Protein AF-A0AAW0BKS2-F1 (afdb_monomer_lite)

Secondary structure (DSSP, 8-state):
---PPPPPPPP----------PPPHHHHHHHHHHTT--HHHHHHHHHHHHHHTSTT---HHHHHHHHHHHHHHHHHHHHHHHHHHHHHHHHHHHHHHHHHHHHHHHHT----HHHHHHT----TT--HHHHHHHHHHTTTTTT-TTTTT-HHHHHHHHHHHHHHHHHHHHHHHHHHHHHHSTTS---HHHHHHHHHHHHSTT---SSPPHHHHHHHHHHHHHHHH-------------S------PPPPP------GGG-GGGSSPP----------PPP---STTSSSS--

Radius of gyration: 48.69 Å; chains: 1; bounding box: 116×56×148 Å

pLDDT: mean 76.8, std 19.51, range [36.53, 98.38]

Structure (mmCIF, N/CA/C/O backbone):
data_AF-A0AAW0BKS2-F1
#
_entry.id   AF-A0AAW0BKS2-F1
#
loop_
_atom_site.group_PDB
_atom_site.id
_atom_site.type_symbol
_atom_site.label_atom_id
_atom_site.label_alt_id
_atom_site.label_comp_id
_atom_site.label_asym_id
_atom_site.label_entity_id
_atom_site.label_seq_id
_atom_site.pdbx_PDB_ins_code
_atom_site.Cartn_x
_atom_site.Cartn_y
_atom_site.Cartn_z
_atom_site.occupancy
_atom_site.B_iso_or_equiv
_atom_site.auth_seq_id
_atom_site.auth_comp_id
_atom_site.auth_asym_id
_atom_site.auth_atom_id
_atom_site.pdbx_PDB_model_num
ATOM 1 N N . MET A 1 1 ? -81.063 -32.446 62.803 1.00 47.50 1 MET A N 1
ATOM 2 C CA . MET A 1 1 ? -80.580 -31.066 62.589 1.00 47.50 1 MET A CA 1
ATOM 3 C C . MET A 1 1 ? -79.373 -30.864 63.489 1.00 47.50 1 MET A C 1
ATOM 5 O O . MET A 1 1 ? -79.551 -30.770 64.692 1.00 47.50 1 MET A O 1
ATOM 9 N N . SER A 1 2 ? -78.161 -30.945 62.936 1.00 57.47 2 SER A N 1
ATOM 10 C CA . SER A 1 2 ? -76.907 -30.843 63.696 1.00 57.47 2 SER A CA 1
ATOM 11 C C . SER A 1 2 ? -76.300 -29.465 63.445 1.00 57.47 2 SER A C 1
ATOM 13 O O . SER A 1 2 ? -75.749 -29.222 62.375 1.00 57.47 2 SER A O 1
ATOM 15 N N . SER A 1 3 ? -76.479 -28.543 64.389 1.00 61.44 3 SER A N 1
ATOM 16 C CA . SER A 1 3 ? -75.938 -27.183 64.334 1.00 61.44 3 SER A CA 1
ATOM 17 C C . SER A 1 3 ? -74.504 -27.172 64.864 1.00 61.44 3 SER A C 1
ATOM 19 O O . SER A 1 3 ? -74.284 -27.337 66.063 1.00 61.44 3 SER A O 1
ATOM 21 N N . SER A 1 4 ? -73.537 -26.994 63.964 1.00 69.62 4 SER A N 1
ATOM 22 C CA . SER A 1 4 ? -72.126 -26.815 64.315 1.00 69.62 4 SER A CA 1
ATOM 23 C C . SER A 1 4 ? -71.924 -25.476 65.043 1.00 69.62 4 SER A C 1
ATOM 25 O O . SER A 1 4 ? -72.498 -24.474 64.606 1.00 69.62 4 SER A O 1
ATOM 27 N N . PRO A 1 5 ? -71.131 -25.426 66.129 1.00 76.81 5 PRO A N 1
ATOM 28 C CA . PRO A 1 5 ? -70.858 -24.185 66.842 1.00 76.81 5 PRO A CA 1
ATOM 29 C C . PRO A 1 5 ? -70.035 -23.212 65.979 1.00 76.81 5 PRO A C 1
ATOM 31 O O . PRO A 1 5 ? -69.229 -23.652 65.151 1.00 76.81 5 PRO A O 1
ATOM 34 N N . PRO A 1 6 ? -70.236 -21.894 66.156 1.00 77.94 6 PRO A N 1
ATOM 35 C CA . PRO A 1 6 ? -69.533 -20.874 65.392 1.00 77.94 6 PRO A CA 1
ATOM 36 C C . PRO A 1 6 ? -68.027 -20.878 65.715 1.00 77.94 6 PRO A C 1
ATOM 38 O O . PRO A 1 6 ? -67.650 -21.077 66.874 1.00 77.94 6 PRO A O 1
ATOM 41 N N . PRO A 1 7 ? -67.158 -20.660 64.712 1.00 80.25 7 PRO A N 1
ATOM 42 C CA . PRO A 1 7 ? -65.715 -20.618 64.910 1.00 80.25 7 PRO A CA 1
ATOM 43 C C . PRO A 1 7 ? -65.320 -19.440 65.809 1.00 80.25 7 PRO A C 1
ATOM 45 O O . PRO A 1 7 ? -65.838 -18.330 65.671 1.00 80.25 7 PRO A O 1
ATOM 48 N N . LEU A 1 8 ? -64.395 -19.697 66.738 1.00 79.75 8 LEU A N 1
ATOM 49 C CA . LEU A 1 8 ? -63.853 -18.686 67.645 1.00 79.75 8 LEU A CA 1
ATOM 50 C C . LEU A 1 8 ? -63.114 -17.588 66.857 1.00 79.75 8 LEU A C 1
ATOM 52 O O . LEU A 1 8 ? -62.413 -17.902 65.890 1.00 79.75 8 LEU A O 1
ATOM 56 N N . PRO A 1 9 ? -63.236 -16.312 67.267 1.00 82.19 9 PRO A N 1
ATOM 57 C CA . PRO A 1 9 ? -62.508 -15.222 66.637 1.00 82.19 9 PRO A CA 1
ATOM 58 C C . PRO A 1 9 ? -60.993 -15.423 66.811 1.00 82.19 9 PRO A C 1
ATOM 60 O O . PRO A 1 9 ? -60.550 -15.832 67.890 1.00 82.19 9 PRO A O 1
ATOM 63 N N . PRO A 1 10 ? -60.186 -15.151 65.769 1.00 81.81 10 PRO A N 1
ATOM 64 C CA . PRO A 1 10 ? -58.740 -15.289 65.852 1.00 81.81 10 PRO A CA 1
ATOM 65 C C . PRO A 1 10 ? -58.172 -14.361 66.940 1.00 81.81 10 PRO A C 1
ATOM 67 O O . PRO A 1 10 ? -58.686 -13.254 67.132 1.00 81.81 10 PRO A O 1
ATOM 70 N N . PRO A 1 11 ? -57.117 -14.786 67.659 1.00 78.81 11 PRO A N 1
ATOM 71 C CA . PRO A 1 11 ? -56.503 -13.977 68.700 1.00 78.81 11 PRO A CA 1
ATOM 72 C C . PRO A 1 11 ? -56.014 -12.649 68.112 1.00 78.81 11 PRO A C 1
ATOM 74 O O . PRO A 1 11 ? -55.188 -12.619 67.201 1.00 78.81 11 PRO A O 1
ATOM 77 N N . SER A 1 12 ? -56.543 -11.549 68.650 1.00 76.31 12 SER A N 1
ATOM 78 C CA . SER A 1 12 ? -56.103 -10.184 68.368 1.00 76.31 12 SER A CA 1
ATOM 79 C C . SER A 1 12 ? -54.643 -10.036 68.793 1.00 76.31 12 SER A C 1
ATOM 81 O O . SER A 1 12 ? -54.360 -9.771 69.964 1.00 76.31 12 SER A O 1
ATOM 83 N N . MET A 1 13 ? -53.706 -10.218 67.860 1.00 79.94 13 MET A N 1
ATOM 84 C CA . MET A 1 13 ? -52.306 -9.901 68.125 1.00 79.94 13 MET A CA 1
ATOM 85 C C . MET A 1 13 ? -52.161 -8.394 68.371 1.00 79.94 13 MET A C 1
ATOM 87 O O . MET A 1 13 ? -52.763 -7.596 67.646 1.00 79.94 13 MET A O 1
ATOM 91 N N . PRO A 1 14 ? -51.390 -7.984 69.393 1.00 74.44 14 PRO A N 1
ATOM 92 C CA . PRO A 1 14 ? -51.145 -6.576 69.654 1.00 74.44 14 PRO A CA 1
ATOM 93 C C . PRO A 1 14 ? -50.496 -5.920 68.425 1.00 74.44 14 PRO A C 1
ATOM 95 O O . PRO A 1 14 ? -49.715 -6.575 67.727 1.00 74.44 14 PRO A O 1
ATOM 98 N N . PRO A 1 15 ? -50.790 -4.636 68.151 1.00 73.00 15 PRO A N 1
ATOM 99 C CA . PRO A 1 15 ? -50.170 -3.914 67.053 1.00 73.00 15 PRO A CA 1
ATOM 100 C C . PRO A 1 15 ? -48.659 -3.892 67.277 1.00 73.00 15 PRO A C 1
ATOM 102 O O . PRO A 1 15 ? -48.151 -3.219 68.177 1.00 73.00 15 PRO A O 1
ATOM 105 N N . VAL A 1 16 ? -47.933 -4.658 66.464 1.00 71.56 16 VAL A N 1
ATOM 106 C CA . VAL A 1 16 ? -46.477 -4.604 66.415 1.00 71.56 16 VAL A CA 1
ATOM 107 C C . VAL A 1 16 ? -46.125 -3.199 65.939 1.00 71.56 16 VAL A C 1
ATOM 109 O O . VAL A 1 16 ? -46.313 -2.866 64.771 1.00 71.56 16 VAL A O 1
ATOM 112 N N . ARG A 1 17 ? -45.651 -2.346 66.855 1.00 57.78 17 ARG A N 1
ATOM 113 C CA . ARG A 1 17 ? -45.021 -1.071 66.503 1.00 57.78 17 ARG A CA 1
ATOM 114 C C . ARG A 1 17 ? -43.770 -1.395 65.691 1.00 57.78 17 ARG A C 1
ATOM 116 O O . ARG A 1 17 ? -42.710 -1.654 66.253 1.00 57.78 17 ARG A O 1
ATOM 123 N N . GLN A 1 18 ? -43.905 -1.412 64.370 1.00 59.75 18 GLN A N 1
ATOM 124 C CA . GLN A 1 18 ? -42.763 -1.434 63.474 1.00 59.75 18 GLN A CA 1
ATOM 125 C C . GLN A 1 18 ? -42.096 -0.064 63.560 1.00 59.75 18 GLN A C 1
ATOM 127 O O . GLN A 1 18 ? -42.585 0.930 63.032 1.00 59.75 18 GLN A O 1
ATOM 132 N N . VAL A 1 19 ? -40.998 -0.001 64.306 1.00 57.97 19 VAL A N 1
ATOM 133 C CA . VAL A 1 19 ? -40.079 1.128 64.235 1.00 57.97 19 VAL A CA 1
ATOM 134 C C . VAL A 1 19 ? -39.319 0.941 62.928 1.00 57.97 19 VAL A C 1
ATOM 136 O O . VAL A 1 19 ? -38.436 0.090 62.843 1.00 57.97 19 VAL A O 1
ATOM 139 N N . SER A 1 20 ? -39.720 1.667 61.887 1.00 60.56 20 SER A N 1
ATOM 140 C CA . SER A 1 20 ? -39.085 1.633 60.568 1.00 60.56 20 SER A CA 1
ATOM 141 C C . SER A 1 20 ? -37.700 2.282 60.647 1.00 60.56 20 SER A C 1
ATOM 143 O O . SER A 1 20 ? -37.508 3.430 60.254 1.00 60.56 20 SER A O 1
ATOM 145 N N . ALA A 1 21 ? -36.728 1.576 61.223 1.00 73.94 21 ALA A N 1
ATOM 146 C CA . ALA A 1 21 ? -35.332 1.979 61.173 1.00 73.94 21 ALA A CA 1
ATOM 147 C C . ALA A 1 21 ? -34.849 1.809 59.727 1.00 73.94 21 ALA A C 1
ATOM 149 O O . ALA A 1 21 ? -34.526 0.703 59.293 1.00 73.94 21 ALA A O 1
ATOM 150 N N . GLY A 1 22 ? -34.878 2.904 58.964 1.00 85.38 22 GLY A N 1
ATOM 151 C CA . GLY A 1 22 ? -34.337 2.947 57.611 1.00 85.38 22 GLY A CA 1
ATOM 152 C C . GLY A 1 22 ? -32.851 2.583 57.594 1.00 85.38 22 GLY A C 1
ATOM 153 O O . GLY A 1 22 ? -32.130 2.765 58.578 1.00 85.38 22 GLY A O 1
ATOM 154 N N . MET A 1 23 ? -32.387 2.051 56.467 1.00 92.81 23 MET A N 1
ATOM 155 C CA . MET A 1 23 ? -30.975 1.738 56.266 1.00 92.81 23 MET A CA 1
ATOM 156 C C . MET A 1 23 ? -30.126 3.018 56.323 1.00 92.81 23 MET A C 1
ATOM 158 O O . MET A 1 23 ? -30.474 4.027 55.714 1.00 92.81 23 MET A O 1
ATOM 162 N N . SER A 1 24 ? -29.005 2.978 57.052 1.00 95.88 24 SER A N 1
ATOM 163 C CA . SER A 1 24 ? -28.100 4.128 57.171 1.00 95.88 24 SER A CA 1
ATOM 164 C C . SER A 1 24 ? -27.507 4.507 55.804 1.00 95.88 24 SER A C 1
ATOM 166 O O . SER A 1 24 ? -26.975 3.620 55.131 1.00 95.88 24 SER A O 1
ATOM 168 N N . PRO A 1 25 ? -27.500 5.796 55.412 1.00 96.38 25 PRO A N 1
ATOM 169 C CA . PRO A 1 25 ? -26.862 6.257 54.175 1.00 96.38 25 PRO A CA 1
ATOM 170 C C . PRO A 1 25 ? -25.385 5.856 54.075 1.00 96.38 25 PRO A C 1
ATOM 172 O O . PRO A 1 25 ? -24.914 5.486 53.006 1.00 96.38 25 PRO A O 1
ATOM 175 N N . ILE A 1 26 ? -24.683 5.826 55.215 1.00 97.31 26 ILE A N 1
ATOM 176 C CA . ILE A 1 26 ? -23.274 5.415 55.297 1.00 97.31 26 ILE A CA 1
ATOM 177 C C . ILE A 1 26 ? -23.101 3.964 54.833 1.00 97.31 26 ILE A C 1
ATOM 179 O O . ILE A 1 26 ? -22.108 3.635 54.193 1.00 97.31 26 ILE A O 1
ATOM 183 N N . LEU A 1 27 ? -24.067 3.085 55.130 1.00 97.19 27 LEU A N 1
ATOM 184 C CA . LEU A 1 27 ? -24.012 1.695 54.677 1.00 97.19 27 LEU A CA 1
ATOM 185 C C . LEU A 1 27 ? -24.156 1.608 53.153 1.00 97.19 27 LEU A C 1
ATOM 187 O O . LEU A 1 27 ? -23.440 0.837 52.523 1.00 97.19 27 LEU A O 1
ATOM 191 N N . ILE A 1 28 ? -25.042 2.416 52.568 1.00 97.75 28 ILE A N 1
ATOM 192 C CA . ILE A 1 28 ? -25.253 2.473 51.115 1.00 97.75 28 ILE A CA 1
ATOM 193 C C . ILE A 1 28 ? -23.982 2.960 50.417 1.00 97.75 28 ILE A C 1
ATOM 195 O O . ILE A 1 28 ? -23.581 2.377 49.414 1.00 97.75 28 ILE A O 1
ATOM 199 N N . ASP A 1 29 ? -23.313 3.973 50.971 1.00 98.12 29 ASP A N 1
ATOM 200 C CA . ASP A 1 29 ? -22.047 4.482 50.434 1.00 98.12 29 ASP A CA 1
ATOM 201 C C . ASP A 1 29 ? -20.914 3.455 50.538 1.00 98.12 29 ASP A C 1
ATOM 203 O O . ASP A 1 29 ? -20.098 3.342 49.622 1.00 98.12 29 ASP A O 1
ATOM 207 N N . THR A 1 30 ? -20.866 2.679 51.626 1.00 98.25 30 THR A N 1
ATOM 208 C CA . THR A 1 30 ? -19.918 1.564 51.764 1.00 98.25 30 THR A CA 1
ATOM 209 C C . THR A 1 30 ? -20.190 0.493 50.712 1.00 98.25 30 THR A C 1
ATOM 211 O O . THR A 1 30 ? -19.267 0.114 50.002 1.00 98.25 30 THR A O 1
ATOM 214 N N . ILE A 1 31 ? -21.450 0.086 50.517 1.00 97.94 31 ILE A N 1
ATOM 215 C CA . ILE A 1 31 ? -21.831 -0.868 49.461 1.00 97.94 31 ILE A CA 1
ATOM 216 C C . ILE A 1 31 ? -21.450 -0.316 48.082 1.00 97.94 31 ILE A C 1
ATOM 218 O O . ILE A 1 31 ? -20.838 -1.013 47.279 1.00 97.94 31 ILE A O 1
ATOM 222 N N . ALA A 1 32 ? -21.761 0.949 47.798 1.00 98.12 32 ALA A N 1
ATOM 223 C CA . ALA A 1 32 ? -21.413 1.567 46.525 1.00 98.12 32 ALA A CA 1
ATOM 224 C C . ALA A 1 32 ? -19.896 1.572 46.283 1.00 98.12 32 ALA A C 1
ATOM 226 O O . ALA A 1 32 ? -19.452 1.310 45.166 1.00 98.12 32 ALA A O 1
ATOM 227 N N . ARG A 1 33 ? -19.099 1.816 47.328 1.00 98.12 33 ARG A N 1
ATOM 228 C CA . ARG A 1 33 ? -17.636 1.759 47.262 1.00 98.12 33 ARG A CA 1
ATOM 229 C C . ARG A 1 33 ? -17.126 0.336 47.046 1.00 98.12 33 ARG A C 1
ATOM 231 O O . ARG A 1 33 ? -16.293 0.139 46.167 1.00 98.12 33 ARG A O 1
ATOM 238 N N . ASP A 1 34 ? -17.641 -0.633 47.797 1.00 98.19 34 ASP A N 1
ATOM 239 C CA . ASP A 1 34 ? -17.224 -2.038 47.725 1.00 98.19 34 ASP A CA 1
ATOM 240 C C . ASP A 1 34 ? -17.487 -2.628 46.333 1.00 98.19 34 ASP A C 1
ATOM 242 O O . ASP A 1 34 ? -16.657 -3.351 45.788 1.00 98.19 34 ASP A O 1
ATOM 246 N N . PHE A 1 35 ? -18.602 -2.245 45.707 1.00 98.00 35 PHE A N 1
ATOM 247 C CA . PHE A 1 35 ? -18.951 -2.647 44.343 1.00 98.00 35 PHE A CA 1
ATOM 248 C C . PHE A 1 35 ? -18.361 -1.743 43.247 1.00 98.00 35 PHE A C 1
ATOM 250 O O . PHE A 1 35 ? -18.622 -1.976 42.064 1.00 98.00 35 PHE A O 1
ATOM 257 N N . SER A 1 36 ? -17.551 -0.740 43.614 1.00 97.12 36 SER A N 1
ATOM 258 C CA . SER A 1 36 ? -16.946 0.239 42.695 1.00 97.12 36 SER A CA 1
ATOM 259 C C . SER A 1 36 ? -17.966 0.908 41.765 1.00 97.12 36 SER A C 1
ATOM 261 O O . SER A 1 36 ? -17.730 1.057 40.561 1.00 97.12 36 SER A O 1
ATOM 263 N N . LEU A 1 37 ? -19.117 1.281 42.328 1.00 96.62 37 LEU A N 1
ATOM 264 C CA . LEU A 1 37 ? -20.222 1.889 41.599 1.00 96.62 37 LEU A CA 1
ATOM 265 C C . LEU A 1 37 ? -19.929 3.344 41.232 1.00 96.62 37 LEU A C 1
ATOM 267 O O . LEU A 1 37 ? -19.296 4.093 41.977 1.00 96.62 37 LEU A O 1
ATOM 271 N N . GLU A 1 38 ? -20.466 3.771 40.094 1.00 95.62 38 GLU A N 1
ATOM 272 C CA . GLU A 1 38 ? -20.431 5.171 39.685 1.00 95.62 38 GLU A CA 1
ATOM 273 C C . GLU A 1 38 ? -21.347 6.034 40.561 1.00 95.62 38 GLU A C 1
ATOM 275 O O . GLU A 1 38 ? -22.353 5.567 41.098 1.00 95.62 38 GLU A O 1
ATOM 280 N N . SER A 1 39 ? -21.067 7.339 40.636 1.00 96.94 39 SER A N 1
ATOM 281 C CA . SER A 1 39 ? -21.867 8.286 41.430 1.00 96.94 39 SER A CA 1
ATOM 282 C C . SER A 1 39 ? -23.367 8.234 41.094 1.00 96.94 39 SER A C 1
ATOM 284 O O . SER A 1 39 ? -24.204 8.262 41.997 1.00 96.94 39 SER A O 1
ATOM 286 N N . LYS A 1 40 ? -23.719 8.059 39.812 1.00 97.38 40 LYS A N 1
ATOM 287 C CA . LYS A 1 40 ? -25.116 7.901 39.375 1.00 97.38 40 LYS A CA 1
ATOM 288 C C . LYS A 1 40 ? -25.748 6.614 39.911 1.00 97.38 40 LYS A C 1
ATOM 290 O O . LYS A 1 40 ? -26.884 6.640 40.368 1.00 97.38 40 LYS A O 1
ATOM 295 N N . GLN A 1 41 ? -25.019 5.499 39.884 1.00 97.12 41 GLN A N 1
ATOM 296 C CA . GLN A 1 41 ? -25.493 4.206 40.388 1.00 97.12 41 GLN A CA 1
ATOM 297 C C . GLN A 1 41 ? -25.649 4.234 41.914 1.00 97.12 41 GLN A C 1
ATOM 299 O O . GLN A 1 41 ? -26.661 3.770 42.436 1.00 97.12 41 GLN A O 1
ATOM 304 N N . ALA A 1 42 ? -24.709 4.864 42.625 1.00 97.62 42 ALA A N 1
ATOM 305 C CA . ALA A 1 42 ? -24.815 5.104 44.062 1.00 97.62 42 ALA A CA 1
ATOM 306 C C . ALA A 1 42 ? -26.069 5.929 44.402 1.00 97.62 42 ALA A C 1
ATOM 308 O O . ALA A 1 42 ? -26.828 5.569 45.302 1.00 97.62 42 ALA A O 1
ATOM 309 N N . GLN A 1 43 ? -26.356 6.984 43.632 1.00 98.06 43 GLN A N 1
ATOM 310 C CA . GLN A 1 43 ? -27.573 7.782 43.801 1.00 98.06 43 GLN A CA 1
ATOM 311 C C . GLN A 1 43 ? -28.851 6.966 43.555 1.00 98.06 43 GLN A C 1
ATOM 313 O O . GLN A 1 43 ? -29.850 7.172 44.248 1.00 98.06 43 GLN A O 1
ATOM 318 N N . VAL A 1 44 ? -28.825 6.004 42.627 1.00 98.00 44 VAL A N 1
ATOM 319 C CA . VAL A 1 44 ? -29.943 5.071 42.422 1.00 98.00 44 VAL A CA 1
ATOM 320 C C . VAL A 1 44 ? -30.129 4.158 43.635 1.00 98.00 44 VAL A C 1
ATOM 322 O O . VAL A 1 44 ? -31.271 3.955 44.040 1.00 98.00 44 VAL A O 1
ATOM 325 N N . LEU A 1 45 ? -29.055 3.670 44.269 1.00 98.12 45 LEU A N 1
ATOM 326 C CA . LEU A 1 45 ? -29.171 2.890 45.510 1.00 98.12 45 LEU A CA 1
ATOM 327 C C . LEU A 1 45 ? -29.807 3.711 46.641 1.00 98.12 45 LEU A C 1
ATOM 329 O O . LEU A 1 45 ? -30.747 3.242 47.279 1.00 98.12 45 LEU A O 1
ATOM 333 N N . HIS A 1 46 ? -29.355 4.953 46.849 1.00 97.81 46 HIS A N 1
ATOM 334 C CA . HIS A 1 46 ? -29.954 5.875 47.829 1.00 97.81 46 HIS A CA 1
ATOM 335 C C . HIS A 1 46 ? -31.440 6.116 47.552 1.00 97.81 46 HIS A C 1
ATOM 337 O O . HIS A 1 46 ? -32.273 6.045 48.455 1.00 97.81 46 HIS A O 1
ATOM 343 N N . THR A 1 47 ? -31.785 6.335 46.284 1.00 97.81 47 THR A N 1
ATOM 344 C CA . THR A 1 47 ? -33.169 6.530 45.838 1.00 97.81 47 THR A CA 1
ATOM 345 C C . THR A 1 47 ? -34.020 5.277 46.075 1.00 97.81 47 THR A C 1
ATOM 347 O O . THR A 1 47 ? -35.147 5.370 46.558 1.00 97.81 47 THR A O 1
ATOM 350 N N . PHE A 1 48 ? -33.472 4.093 45.795 1.00 97.62 48 PHE A N 1
ATOM 351 C CA . PHE A 1 48 ? -34.134 2.812 46.029 1.00 97.62 48 PHE A CA 1
ATOM 352 C C . PHE A 1 48 ? -34.421 2.584 47.518 1.00 97.62 48 PHE A C 1
ATOM 354 O O . PHE A 1 48 ? -35.533 2.191 47.870 1.00 97.62 48 PHE A O 1
ATOM 361 N N . VAL A 1 49 ? -33.464 2.892 48.402 1.00 97.12 49 VAL A N 1
ATOM 362 C CA . VAL A 1 49 ? -33.673 2.832 49.858 1.00 97.12 49 VAL A CA 1
ATOM 363 C C . VAL A 1 49 ? -34.741 3.820 50.317 1.00 97.12 49 VAL A C 1
ATOM 365 O O . VAL A 1 49 ? -35.606 3.444 51.113 1.00 97.12 49 VAL A O 1
ATOM 368 N N . ALA A 1 50 ? -34.718 5.054 49.804 1.00 95.50 50 ALA A N 1
ATOM 369 C CA . ALA A 1 50 ? -35.716 6.068 50.132 1.00 95.50 50 ALA A CA 1
ATOM 370 C C . ALA A 1 50 ? -37.133 5.595 49.771 1.00 95.50 50 ALA A C 1
ATOM 372 O O . ALA A 1 50 ? -38.024 5.652 50.616 1.00 95.50 50 ALA A O 1
ATOM 373 N N . PHE A 1 51 ? -37.331 5.044 48.568 1.00 95.88 51 PHE A N 1
ATOM 374 C CA . PHE A 1 51 ? -38.625 4.497 48.149 1.00 95.88 51 PHE A CA 1
ATOM 375 C C . PHE A 1 51 ? -39.027 3.240 48.925 1.00 95.88 51 PHE A C 1
ATOM 377 O O . PHE A 1 51 ? -40.178 3.121 49.340 1.00 95.88 51 PHE A O 1
ATOM 384 N N . GLY A 1 52 ? -38.088 2.323 49.163 1.00 94.56 52 GLY A N 1
ATOM 385 C CA . GLY A 1 52 ? -38.333 1.093 49.919 1.00 94.56 52 GLY A CA 1
ATOM 386 C C . GLY A 1 52 ? -38.695 1.327 51.389 1.00 94.56 52 GLY A C 1
ATOM 387 O O . GLY A 1 52 ? -39.245 0.432 52.028 1.00 94.56 52 GLY A O 1
ATOM 388 N N . SER A 1 53 ? -38.424 2.529 51.908 1.00 93.81 53 SER A N 1
ATOM 389 C CA . SER A 1 53 ? -38.726 2.937 53.285 1.00 93.81 53 SER A CA 1
ATOM 390 C C . SER A 1 53 ? -40.054 3.700 53.434 1.00 93.81 53 SER A C 1
ATOM 392 O O . SER A 1 53 ? -40.419 4.059 54.553 1.00 93.81 53 SER A O 1
ATOM 394 N N . LEU A 1 54 ? -40.790 3.975 52.348 1.00 93.62 54 LEU A N 1
ATOM 395 C CA . LEU A 1 54 ? -42.065 4.703 52.412 1.00 93.62 54 LEU A CA 1
ATOM 396 C C . LEU A 1 54 ? -43.216 3.812 52.921 1.00 93.62 54 LEU A C 1
ATOM 398 O O . LEU A 1 54 ? -43.420 2.691 52.454 1.00 93.62 54 LEU A O 1
ATOM 402 N N . GLY A 1 55 ? -44.032 4.346 53.837 1.00 89.62 55 GLY A N 1
ATOM 403 C CA . GLY A 1 55 ? -45.238 3.681 54.348 1.00 89.62 55 GLY A CA 1
ATOM 404 C C . GLY A 1 55 ? -44.932 2.466 55.231 1.00 89.62 55 GLY A C 1
ATOM 405 O O . GLY A 1 55 ? -44.123 2.559 56.151 1.00 89.62 55 GLY A O 1
ATOM 406 N N . SER A 1 56 ? -45.589 1.329 54.965 1.00 86.00 56 SER A N 1
ATOM 407 C CA . SER A 1 56 ? -45.268 0.053 55.628 1.00 86.00 56 SER A CA 1
ATOM 408 C C . SER A 1 56 ? -43.942 -0.553 55.152 1.00 86.00 56 SER A C 1
ATOM 410 O O . SER A 1 56 ? -43.419 -1.432 55.828 1.00 86.00 56 SER A O 1
ATOM 412 N N . GLY A 1 57 ? -43.405 -0.064 54.024 1.00 88.12 57 GLY A N 1
ATOM 413 C CA . GLY A 1 57 ? -42.064 -0.352 53.521 1.00 88.12 57 GLY A CA 1
ATOM 414 C C . GLY A 1 57 ? -41.728 -1.829 53.304 1.00 88.12 57 GLY A C 1
ATOM 415 O O . GLY A 1 57 ? -42.545 -2.736 53.475 1.00 88.12 57 GLY A O 1
ATOM 416 N N . LEU A 1 58 ? -40.481 -2.066 52.906 1.00 91.62 58 LEU A N 1
ATOM 417 C CA . LEU A 1 58 ? -39.853 -3.378 53.003 1.00 91.62 58 LEU A CA 1
ATOM 418 C C . LEU A 1 58 ? -39.260 -3.556 54.401 1.00 91.62 58 LEU A C 1
ATOM 420 O O . LEU A 1 58 ? -38.782 -2.603 55.019 1.00 91.62 58 LEU A O 1
ATOM 424 N N . SER A 1 59 ? -39.234 -4.798 54.887 1.00 93.31 59 SER A N 1
ATOM 425 C CA . SER A 1 59 ? -38.455 -5.103 56.088 1.00 93.31 59 SER A CA 1
ATOM 426 C C . SER A 1 59 ? -36.976 -4.787 55.836 1.00 93.31 59 SER A C 1
ATOM 428 O O . SER A 1 59 ? -36.478 -4.997 54.729 1.00 93.31 59 SER A O 1
ATOM 430 N N . LEU A 1 60 ? -36.260 -4.314 56.859 1.00 93.69 60 LEU A N 1
ATOM 431 C CA . LEU A 1 60 ? -34.830 -4.009 56.756 1.00 93.69 60 LEU A CA 1
ATOM 432 C C . LEU A 1 60 ? -33.988 -5.131 56.100 1.00 93.69 60 LEU A C 1
ATOM 434 O O . LEU A 1 60 ? -33.183 -4.798 55.229 1.00 93.69 60 LEU A O 1
ATOM 438 N N . PRO A 1 61 ? -34.154 -6.433 56.432 1.00 95.25 61 PRO A N 1
ATOM 439 C CA . PRO A 1 61 ? -33.393 -7.494 55.767 1.00 95.25 61 PRO A CA 1
ATOM 440 C C . PRO A 1 61 ? -33.755 -7.677 54.285 1.00 95.25 61 PRO A C 1
ATOM 442 O O . PRO A 1 61 ? -32.858 -7.921 53.478 1.00 95.25 61 PRO A O 1
ATOM 445 N N . ASP A 1 62 ? -35.027 -7.522 53.897 1.00 95.81 62 ASP A N 1
ATOM 446 C CA . ASP A 1 62 ? -35.420 -7.575 52.478 1.00 95.81 62 ASP A CA 1
ATOM 447 C C . ASP A 1 62 ? -34.850 -6.368 51.716 1.00 95.81 62 ASP A C 1
ATOM 449 O O . ASP A 1 62 ? -34.249 -6.518 50.652 1.00 95.81 62 ASP A O 1
ATOM 453 N N . LEU A 1 63 ? -34.930 -5.170 52.306 1.00 96.00 63 LEU A N 1
ATOM 454 C CA . LEU A 1 63 ? -34.360 -3.957 51.723 1.00 96.00 63 LEU A CA 1
ATOM 455 C C . LEU A 1 63 ? -32.842 -4.082 51.530 1.00 96.00 63 LEU A C 1
ATOM 457 O O . LEU A 1 63 ? -32.340 -3.786 50.449 1.00 96.00 63 LEU A O 1
ATOM 461 N N . ALA A 1 64 ? -32.121 -4.578 52.539 1.00 96.38 64 ALA A N 1
ATOM 462 C CA . ALA A 1 64 ? -30.678 -4.800 52.469 1.00 96.38 64 ALA A CA 1
ATOM 463 C C . ALA A 1 64 ? -30.289 -5.794 51.373 1.00 96.38 64 ALA A C 1
ATOM 465 O O . ALA A 1 64 ? -29.382 -5.521 50.586 1.00 96.38 64 ALA A O 1
ATOM 466 N N . THR A 1 65 ? -31.010 -6.913 51.288 1.00 97.75 65 THR A N 1
ATOM 467 C CA . THR A 1 65 ? -30.762 -7.946 50.275 1.00 97.75 65 THR A CA 1
ATOM 468 C C . THR A 1 65 ? -30.959 -7.381 48.869 1.00 97.75 65 THR A C 1
ATOM 470 O O . THR A 1 65 ? -30.118 -7.583 47.995 1.00 97.75 65 THR A O 1
ATOM 473 N N . ARG A 1 66 ? -32.026 -6.603 48.651 1.00 97.88 66 ARG A N 1
ATOM 474 C CA . ARG A 1 66 ? -32.304 -5.986 47.347 1.00 97.88 66 ARG A CA 1
ATOM 475 C C . ARG A 1 66 ? -31.305 -4.897 46.972 1.00 97.88 66 ARG A C 1
ATOM 477 O O . ARG A 1 66 ? -30.908 -4.844 45.814 1.00 97.88 66 ARG A O 1
ATOM 484 N N . VAL A 1 67 ? -30.871 -4.065 47.923 1.00 97.94 67 VAL A N 1
ATOM 485 C CA . VAL A 1 67 ? -29.808 -3.067 47.691 1.00 97.94 67 VAL A CA 1
ATOM 486 C C . VAL A 1 67 ? -28.509 -3.759 47.292 1.00 97.94 67 VAL A C 1
ATOM 488 O O . VAL A 1 67 ? -27.882 -3.356 46.317 1.00 97.94 67 VAL A O 1
ATOM 491 N N . PHE A 1 68 ? -28.133 -4.826 47.998 1.00 98.38 68 PHE A N 1
ATOM 492 C CA . PHE A 1 68 ? -26.935 -5.601 47.685 1.00 98.38 68 PHE A CA 1
ATOM 493 C C . PHE A 1 68 ? -27.025 -6.264 46.303 1.00 98.38 68 PHE A C 1
ATOM 495 O O . PHE A 1 68 ? -26.091 -6.172 45.511 1.00 98.38 68 PHE A O 1
ATOM 502 N N . MET A 1 69 ? -28.167 -6.876 45.969 1.00 98.25 69 MET A N 1
ATOM 503 C CA . MET A 1 69 ? -28.411 -7.438 44.636 1.00 98.25 69 MET A CA 1
ATOM 504 C C . MET A 1 69 ? -28.322 -6.378 43.534 1.00 98.25 69 MET A C 1
ATOM 506 O O . MET A 1 69 ? -27.719 -6.628 42.493 1.00 98.25 69 MET A O 1
ATOM 510 N N . LEU A 1 70 ? -28.908 -5.199 43.754 1.00 98.06 70 LEU A N 1
ATOM 511 C CA . LEU A 1 70 ? -28.878 -4.102 42.790 1.00 98.06 70 LEU A CA 1
ATOM 512 C C . LEU A 1 70 ? -27.452 -3.562 42.604 1.00 98.06 70 LEU A C 1
ATOM 514 O O . LEU A 1 70 ? -27.035 -3.308 41.476 1.00 98.06 70 LEU A O 1
ATOM 518 N N . ALA A 1 71 ? -26.679 -3.456 43.688 1.00 98.38 71 ALA A N 1
ATOM 519 C CA . ALA A 1 71 ? -25.265 -3.094 43.632 1.00 98.38 71 ALA A CA 1
ATOM 520 C C . ALA A 1 71 ? -24.445 -4.121 42.835 1.00 98.38 71 ALA A C 1
ATOM 522 O O . ALA A 1 71 ? -23.680 -3.743 41.949 1.00 98.38 71 ALA A O 1
ATOM 523 N N . ALA A 1 72 ? -24.664 -5.417 43.074 1.00 98.31 72 ALA A N 1
ATOM 524 C CA . ALA A 1 72 ? -24.013 -6.484 42.319 1.00 98.31 72 ALA A CA 1
ATOM 525 C C . ALA A 1 72 ? -24.348 -6.424 40.818 1.00 98.31 72 ALA A C 1
ATOM 527 O O . ALA A 1 72 ? -23.455 -6.556 39.983 1.00 98.31 72 ALA A O 1
ATOM 528 N N . GLN A 1 73 ? -25.611 -6.158 40.465 1.00 98.12 73 GLN A N 1
ATOM 529 C CA . GLN A 1 73 ? -26.035 -5.993 39.070 1.00 98.12 73 GLN A CA 1
ATOM 530 C C . GLN A 1 73 ? -25.387 -4.778 38.399 1.00 98.12 73 GLN A C 1
ATOM 532 O O . GLN A 1 73 ? -24.936 -4.881 37.259 1.00 98.12 73 GLN A O 1
ATOM 537 N N . PHE A 1 74 ? -25.314 -3.636 39.088 1.00 98.25 74 PHE A N 1
ATOM 538 C CA . PHE A 1 74 ? -24.634 -2.457 38.550 1.00 98.25 74 PHE A CA 1
ATOM 539 C C . PHE A 1 74 ? -23.137 -2.680 38.362 1.00 98.25 74 PHE A C 1
ATOM 541 O O . PHE A 1 74 ? -22.588 -2.235 37.354 1.00 98.25 74 PHE A O 1
ATOM 548 N N . SER A 1 75 ? -22.497 -3.393 39.287 1.00 97.75 75 SER A N 1
ATOM 549 C CA . SER A 1 75 ? -21.083 -3.746 39.187 1.00 97.75 75 SER A CA 1
ATOM 550 C C . SER A 1 75 ? -20.808 -4.644 37.974 1.00 97.75 75 SER A C 1
ATOM 552 O O . SER A 1 75 ? -19.941 -4.322 37.164 1.00 97.75 75 SER A O 1
ATOM 554 N N . ASP A 1 76 ? -21.604 -5.704 37.773 1.00 97.25 76 ASP A N 1
ATOM 555 C CA . ASP A 1 76 ? -21.482 -6.595 36.605 1.00 97.25 76 ASP A CA 1
ATOM 556 C C . ASP A 1 76 ? -21.739 -5.846 35.286 1.00 97.25 76 ASP A C 1
ATOM 558 O O . ASP A 1 76 ? -20.976 -5.971 34.328 1.00 97.25 76 ASP A O 1
ATOM 562 N N . ALA A 1 77 ? -22.772 -4.999 35.235 1.00 96.44 77 ALA A N 1
ATOM 563 C CA . ALA A 1 77 ? -23.063 -4.191 34.052 1.00 96.44 77 ALA A CA 1
ATOM 564 C C . ALA A 1 77 ? -21.914 -3.224 33.708 1.00 96.44 77 ALA A C 1
ATOM 566 O O . ALA A 1 77 ? -21.525 -3.123 32.542 1.00 96.44 77 ALA A O 1
ATOM 567 N N . ALA A 1 78 ? -21.347 -2.550 34.713 1.00 94.12 78 ALA A N 1
ATOM 568 C CA . ALA A 1 78 ? -20.209 -1.654 34.529 1.00 94.12 78 ALA A CA 1
ATOM 569 C C . ALA A 1 78 ? -18.962 -2.413 34.049 1.00 94.12 78 ALA A C 1
ATOM 571 O O . ALA A 1 78 ? -18.258 -1.943 33.155 1.00 94.12 78 ALA A O 1
ATOM 572 N N . GLU A 1 79 ? -18.700 -3.603 34.592 1.00 94.81 79 GLU A N 1
ATOM 573 C CA . GLU A 1 79 ? -17.547 -4.406 34.187 1.00 94.81 79 GLU A CA 1
ATOM 574 C C . GLU A 1 79 ? -17.676 -4.913 32.747 1.00 94.81 79 GLU A C 1
ATOM 576 O O . GLU A 1 79 ? -16.734 -4.790 31.963 1.00 94.81 79 GLU A O 1
ATOM 581 N N . ARG A 1 80 ? -18.862 -5.380 32.339 1.00 94.56 80 ARG A N 1
ATOM 582 C CA . ARG A 1 80 ? -19.121 -5.760 30.939 1.00 94.56 80 ARG A CA 1
ATOM 583 C C . ARG A 1 80 ? -18.886 -4.600 29.979 1.00 94.56 80 ARG A C 1
ATOM 585 O O . ARG A 1 80 ? -18.280 -4.800 28.928 1.00 94.56 80 ARG A O 1
ATOM 592 N N . GLN A 1 81 ? -19.316 -3.395 30.347 1.00 93.75 81 GLN A N 1
ATOM 593 C CA . GLN A 1 81 ? -19.086 -2.205 29.534 1.00 93.75 81 GLN A CA 1
ATOM 594 C C . GLN A 1 81 ? -17.589 -1.888 29.416 1.00 93.75 81 GLN A C 1
ATOM 596 O O . GLN A 1 81 ? -17.110 -1.629 28.315 1.00 93.75 81 GLN A O 1
ATOM 601 N N . ARG A 1 82 ? -16.822 -1.981 30.511 1.00 91.12 82 ARG A N 1
ATOM 602 C CA . ARG A 1 82 ? -15.360 -1.788 30.480 1.00 91.12 82 ARG A CA 1
ATOM 603 C C . ARG A 1 82 ? -14.660 -2.820 29.602 1.00 91.12 82 ARG A C 1
ATOM 605 O O . ARG A 1 82 ? -13.777 -2.449 28.830 1.00 91.12 82 ARG A O 1
ATOM 612 N N . ILE A 1 83 ? -15.046 -4.093 29.699 1.00 92.00 83 ILE A N 1
ATOM 613 C CA . ILE A 1 83 ? -14.507 -5.167 28.853 1.00 92.00 83 ILE A CA 1
ATOM 614 C C . ILE A 1 83 ? -14.809 -4.879 27.380 1.00 92.00 83 ILE A C 1
ATOM 616 O O . ILE A 1 83 ? -13.913 -4.982 26.545 1.00 92.00 83 ILE A O 1
ATOM 620 N N . GLN A 1 84 ? -16.039 -4.470 27.061 1.00 92.56 84 GLN A N 1
ATOM 621 C CA . GLN A 1 84 ? -16.429 -4.140 25.694 1.00 92.56 84 GLN A CA 1
ATOM 622 C C . GLN A 1 84 ? -15.648 -2.938 25.150 1.00 92.56 84 GLN A C 1
ATOM 624 O O . GLN A 1 84 ? -15.110 -3.023 24.051 1.00 92.56 84 GLN A O 1
ATOM 629 N N . SER A 1 85 ? -15.509 -1.859 25.925 1.00 90.00 85 SER A N 1
ATOM 630 C CA . SER A 1 85 ? -14.726 -0.691 25.507 1.00 90.00 85 SER A CA 1
ATOM 631 C C . SER A 1 85 ? -13.246 -1.023 25.306 1.00 90.00 85 SER A C 1
ATOM 633 O O . SER A 1 85 ? -12.644 -0.533 24.357 1.00 90.00 85 SER A O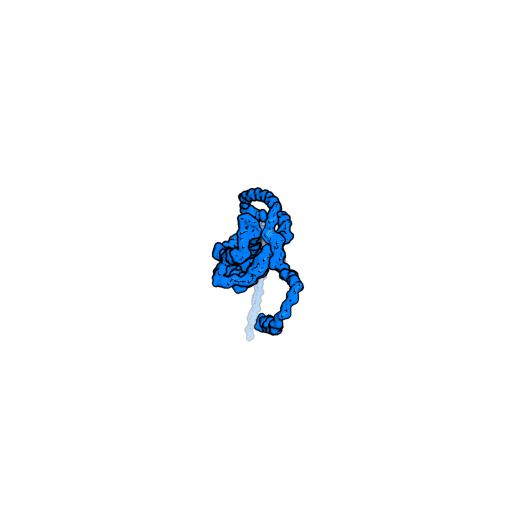 1
ATOM 635 N N . ARG A 1 86 ? -12.653 -1.890 26.142 1.00 88.62 86 ARG A N 1
ATOM 636 C CA . ARG A 1 86 ? -11.281 -2.387 25.922 1.00 88.62 86 ARG A CA 1
ATOM 637 C C . ARG A 1 86 ? -11.176 -3.206 24.636 1.00 88.62 86 ARG A C 1
ATOM 639 O O . ARG A 1 86 ? -10.272 -2.969 23.848 1.00 88.62 86 ARG A O 1
ATOM 646 N N . ALA A 1 87 ? -12.122 -4.111 24.389 1.00 86.94 87 ALA A N 1
ATOM 647 C CA . ALA A 1 87 ? -12.140 -4.916 23.170 1.00 86.94 87 ALA A CA 1
ATOM 648 C C . ALA A 1 87 ? -12.345 -4.069 21.898 1.00 86.94 87 ALA A C 1
ATOM 650 O O . ALA A 1 87 ? -11.793 -4.385 20.844 1.00 86.94 87 ALA A O 1
ATOM 651 N N . GLU A 1 88 ? -13.138 -2.999 21.978 1.00 85.50 88 GLU A N 1
ATOM 652 C CA . GLU A 1 88 ? -13.311 -2.028 20.893 1.00 85.50 88 GLU A CA 1
ATOM 653 C C . GLU A 1 88 ? -12.028 -1.225 20.655 1.00 85.50 88 GLU A C 1
ATOM 655 O O . GLU A 1 88 ? -11.610 -1.093 19.505 1.00 85.50 88 GLU A O 1
ATOM 660 N N . GLN A 1 89 ? -11.358 -0.774 21.719 1.00 81.00 89 GLN A N 1
ATOM 661 C CA . GLN A 1 89 ? -10.073 -0.081 21.624 1.00 81.00 89 GLN A CA 1
ATOM 662 C C . GLN A 1 89 ? -8.996 -0.971 20.976 1.00 81.00 89 GLN A C 1
ATOM 664 O O . GLN A 1 89 ? -8.377 -0.562 19.996 1.00 81.00 89 GLN A O 1
ATOM 669 N N . ASP A 1 90 ? -8.852 -2.222 21.429 1.00 83.00 90 ASP A N 1
ATOM 670 C CA . ASP A 1 90 ? -7.897 -3.194 20.868 1.00 83.00 90 ASP A CA 1
ATOM 671 C C . ASP A 1 90 ? -8.180 -3.495 19.380 1.00 83.00 90 ASP A C 1
ATOM 673 O O . ASP A 1 90 ? -7.272 -3.713 18.565 1.00 83.00 90 ASP A O 1
ATOM 677 N N . ARG A 1 91 ? -9.459 -3.492 18.981 1.00 81.94 91 ARG A N 1
ATOM 678 C CA . ARG A 1 91 ? -9.864 -3.639 17.574 1.00 81.94 91 ARG A CA 1
ATOM 679 C C . ARG A 1 91 ? -9.482 -2.433 16.724 1.00 81.94 91 ARG A C 1
ATOM 681 O O . ARG A 1 91 ? -9.028 -2.618 15.596 1.00 81.94 91 ARG A O 1
ATOM 688 N N . VAL A 1 92 ? -9.672 -1.222 17.239 1.00 80.75 92 VAL A N 1
ATOM 689 C CA . VAL A 1 92 ? -9.282 0.008 16.536 1.00 80.75 92 VAL A CA 1
ATOM 690 C C . VAL A 1 92 ? -7.762 0.057 16.360 1.00 80.75 92 VAL A C 1
ATOM 692 O O . VAL A 1 92 ? -7.289 0.309 15.250 1.00 80.75 92 VAL A O 1
ATOM 695 N N . ASP A 1 93 ? -7.005 -0.290 17.401 1.00 84.81 93 ASP A N 1
ATOM 696 C CA . ASP A 1 93 ? -5.540 -0.275 17.364 1.00 84.81 93 ASP A CA 1
ATOM 697 C C . ASP A 1 93 ? -4.970 -1.325 16.397 1.00 84.81 93 ASP A C 1
ATOM 699 O O . ASP A 1 93 ? -4.058 -1.036 15.618 1.00 84.81 93 ASP A O 1
ATOM 703 N N . SER A 1 94 ? -5.543 -2.532 16.364 1.00 84.25 94 SER A N 1
ATOM 704 C CA . SER A 1 94 ? -5.110 -3.569 15.416 1.00 84.25 94 SER A CA 1
ATOM 705 C C . SER A 1 94 ? -5.416 -3.207 13.960 1.00 84.25 94 SER A C 1
ATOM 707 O O . SER A 1 94 ? -4.570 -3.418 13.090 1.00 84.25 94 SER A O 1
ATOM 709 N N . ALA A 1 95 ? -6.576 -2.611 13.673 1.00 84.06 95 ALA A N 1
ATOM 710 C CA . ALA A 1 95 ? -6.907 -2.150 12.325 1.00 84.06 95 ALA A CA 1
ATOM 711 C C . ALA A 1 95 ? -5.942 -1.054 11.837 1.00 84.06 95 ALA A C 1
ATOM 713 O O . ALA A 1 95 ? -5.482 -1.105 10.692 1.00 84.06 95 ALA A O 1
ATOM 714 N N . ALA A 1 96 ? -5.594 -0.100 12.707 1.00 82.69 96 ALA A N 1
ATOM 715 C CA . ALA A 1 96 ? -4.609 0.935 12.402 1.00 82.69 96 ALA A CA 1
ATOM 716 C C . ALA A 1 96 ? -3.218 0.336 12.133 1.00 82.69 96 ALA A C 1
ATOM 718 O O . ALA A 1 96 ? -2.583 0.689 11.138 1.00 82.69 96 ALA A O 1
ATOM 719 N N . LEU A 1 97 ? -2.782 -0.631 12.949 1.00 89.56 97 LEU A N 1
ATOM 720 C CA . LEU A 1 97 ? -1.515 -1.342 12.761 1.00 89.56 97 LEU A CA 1
ATOM 721 C C . LEU A 1 97 ? -1.462 -2.096 11.423 1.00 89.56 97 LEU A C 1
ATOM 723 O O . LEU A 1 97 ? -0.453 -2.035 10.722 1.00 89.56 97 LEU A O 1
ATOM 727 N N . PHE A 1 98 ? -2.537 -2.792 11.038 1.00 89.50 98 PHE A N 1
ATOM 728 C CA . PHE A 1 98 ? -2.595 -3.482 9.745 1.00 89.50 98 PHE A CA 1
ATOM 729 C C . PHE A 1 98 ? -2.581 -2.511 8.564 1.00 89.50 98 PHE A C 1
ATOM 731 O O . PHE A 1 98 ? -1.976 -2.815 7.535 1.00 89.50 98 PHE A O 1
ATOM 738 N N . CYS A 1 99 ? -3.225 -1.350 8.704 1.00 87.38 99 CYS A N 1
ATOM 739 C CA . CYS A 1 99 ? -3.185 -0.300 7.693 1.00 87.38 99 CYS A CA 1
ATOM 740 C C . CYS A 1 99 ? -1.755 0.227 7.504 1.00 87.38 99 CYS A C 1
ATOM 742 O O . CYS A 1 99 ? -1.255 0.257 6.382 1.00 87.38 99 CYS A O 1
ATOM 744 N N . ASP A 1 100 ? -1.064 0.547 8.599 1.00 87.69 100 ASP A N 1
ATOM 745 C CA . ASP A 1 100 ? 0.329 1.002 8.572 1.00 87.69 100 ASP A CA 1
ATOM 746 C C . ASP A 1 100 ? 1.275 -0.069 8.002 1.00 87.69 100 ASP A C 1
ATOM 748 O O . ASP A 1 100 ? 2.083 0.209 7.116 1.00 87.69 100 ASP A O 1
ATOM 752 N N . LEU A 1 101 ? 1.123 -1.332 8.416 1.00 90.06 101 LEU A N 1
ATOM 753 C CA . LEU A 1 101 ? 1.911 -2.437 7.870 1.00 90.06 101 LEU A CA 1
ATOM 754 C C . LEU A 1 101 ? 1.691 -2.596 6.360 1.00 90.06 101 LEU A C 1
ATOM 756 O O . LEU A 1 101 ? 2.647 -2.826 5.619 1.00 90.06 101 LEU A O 1
ATOM 760 N N . LYS A 1 102 ? 0.446 -2.454 5.893 1.00 87.00 102 LYS A N 1
ATOM 761 C CA . LYS A 1 102 ? 0.117 -2.493 4.467 1.00 87.00 102 LYS A CA 1
ATOM 762 C C . LYS A 1 102 ? 0.810 -1.358 3.709 1.00 87.00 102 LYS A C 1
ATOM 764 O O . LYS A 1 102 ? 1.423 -1.639 2.685 1.00 87.00 102 LYS A O 1
ATOM 769 N N . ILE A 1 103 ? 0.769 -0.128 4.227 1.00 81.94 103 ILE A N 1
ATOM 770 C CA . ILE A 1 103 ? 1.453 1.028 3.624 1.00 81.94 103 ILE A CA 1
ATOM 771 C C . ILE A 1 103 ? 2.954 0.753 3.510 1.00 81.94 103 ILE A C 1
ATOM 773 O O . ILE A 1 103 ? 3.507 0.825 2.416 1.00 81.94 103 ILE A O 1
ATOM 777 N N . ARG A 1 104 ? 3.610 0.321 4.594 1.00 82.62 104 ARG A N 1
ATOM 778 C CA . ARG A 1 104 ? 5.052 0.024 4.567 1.00 82.62 104 ARG A CA 1
ATOM 779 C C . ARG A 1 104 ? 5.403 -1.106 3.602 1.00 82.62 104 ARG A C 1
ATOM 781 O O . ARG A 1 104 ? 6.438 -1.051 2.942 1.00 82.62 104 ARG A O 1
ATOM 788 N N . LEU A 1 105 ? 4.569 -2.141 3.500 1.00 86.19 105 LEU A N 1
ATOM 789 C CA . LEU A 1 105 ? 4.770 -3.229 2.535 1.00 86.19 105 LEU A CA 1
ATOM 790 C C . LEU A 1 105 ? 4.575 -2.770 1.082 1.00 86.19 105 LEU A C 1
ATOM 792 O O . LEU A 1 105 ? 5.188 -3.332 0.174 1.00 86.19 105 LEU A O 1
ATOM 796 N N . GLU A 1 106 ? 3.726 -1.771 0.847 1.00 84.06 106 GLU A N 1
ATOM 797 C CA . GLU A 1 106 ? 3.562 -1.143 -0.464 1.00 84.06 106 GLU A CA 1
ATOM 798 C C . GLU A 1 106 ? 4.742 -0.216 -0.799 1.00 84.06 106 GLU A C 1
ATOM 800 O O . GLU A 1 106 ? 5.231 -0.256 -1.926 1.00 84.06 106 GLU A O 1
ATOM 805 N N . GLU A 1 107 ? 5.260 0.543 0.171 1.00 81.62 107 GLU A N 1
ATOM 806 C CA . GLU A 1 107 ? 6.415 1.441 0.006 1.00 81.62 107 GLU A CA 1
ATOM 807 C C . GLU A 1 107 ? 7.743 0.695 -0.160 1.00 81.62 107 GLU A C 1
ATOM 809 O O . GLU A 1 107 ? 8.596 1.093 -0.950 1.00 81.62 107 GLU A O 1
ATOM 814 N N . THR A 1 108 ? 7.921 -0.424 0.545 1.00 86.56 108 THR A N 1
ATOM 815 C CA . THR A 1 108 ? 9.130 -1.263 0.450 1.00 86.56 108 THR A CA 1
ATOM 816 C C . THR A 1 108 ? 9.117 -2.204 -0.754 1.00 86.56 108 THR A C 1
ATOM 818 O O . THR A 1 108 ? 10.056 -2.982 -0.954 1.00 86.56 108 THR A O 1
ATOM 821 N N . PHE A 1 109 ? 8.076 -2.141 -1.587 1.00 89.69 109 PHE A N 1
ATOM 822 C CA . PHE A 1 109 ? 7.972 -2.968 -2.775 1.00 89.69 109 PHE A CA 1
ATOM 823 C C . PHE A 1 109 ? 9.130 -2.696 -3.744 1.00 89.69 109 PHE A C 1
ATOM 825 O O . PHE A 1 109 ? 9.270 -1.613 -4.310 1.00 89.69 109 PHE A O 1
ATOM 832 N N . CYS A 1 110 ? 9.936 -3.727 -3.985 1.00 90.00 110 CYS A N 1
ATOM 833 C CA . CYS A 1 110 ? 11.037 -3.690 -4.936 1.00 90.00 110 CYS A CA 1
ATOM 834 C C . CYS A 1 110 ? 10.795 -4.687 -6.068 1.00 90.00 110 CYS A C 1
ATOM 836 O O . CYS A 1 110 ? 10.448 -5.844 -5.832 1.00 90.00 110 CYS A O 1
ATOM 838 N N . PHE A 1 111 ? 11.046 -4.257 -7.305 1.00 90.00 111 PHE A N 1
ATOM 839 C CA . PHE A 1 111 ? 11.067 -5.168 -8.448 1.00 90.00 111 PHE A CA 1
ATOM 840 C C . PHE A 1 111 ? 12.213 -6.165 -8.296 1.00 90.00 111 PHE A C 1
ATOM 842 O O . PHE A 1 111 ? 13.344 -5.782 -7.975 1.00 90.00 111 PHE A O 1
ATOM 849 N N . THR A 1 112 ? 11.934 -7.431 -8.587 1.00 89.19 112 THR A N 1
ATOM 850 C CA . THR A 1 112 ? 12.987 -8.445 -8.707 1.00 89.19 112 THR A CA 1
ATOM 851 C C . THR A 1 112 ? 13.876 -8.142 -9.913 1.00 89.19 112 THR A C 1
ATOM 853 O O . THR A 1 112 ? 13.458 -7.472 -10.860 1.00 89.19 112 THR A O 1
ATOM 856 N N . ASP A 1 113 ? 15.114 -8.632 -9.916 1.00 87.06 113 ASP A N 1
ATOM 857 C CA . ASP A 1 113 ? 16.037 -8.352 -11.023 1.00 87.06 113 ASP A CA 1
ATOM 858 C C . ASP A 1 113 ? 15.598 -9.010 -12.340 1.00 87.06 113 ASP A C 1
ATOM 860 O O . ASP A 1 113 ? 15.806 -8.443 -13.415 1.00 87.06 113 ASP A O 1
ATOM 864 N N . GLN A 1 114 ? 14.899 -10.147 -12.260 1.00 83.38 114 GLN A N 1
ATOM 865 C CA . GLN A 1 114 ? 14.243 -10.777 -13.410 1.00 83.38 114 GLN A CA 1
ATOM 866 C C . GLN A 1 114 ? 13.160 -9.869 -13.996 1.00 83.38 114 GLN A C 1
ATOM 868 O O . GLN A 1 114 ? 13.163 -9.597 -15.192 1.00 83.38 114 GLN A O 1
ATOM 873 N N . GLN A 1 115 ? 12.287 -9.318 -13.149 1.00 84.38 115 GLN A N 1
ATOM 874 C CA . GLN A 1 115 ? 11.280 -8.350 -13.579 1.00 84.38 115 GLN A CA 1
ATOM 875 C C . GLN A 1 115 ? 11.961 -7.128 -14.220 1.00 84.38 115 GLN A C 1
ATOM 877 O O . GLN A 1 115 ? 11.647 -6.780 -15.351 1.00 84.38 115 GLN A O 1
ATOM 882 N N . LYS A 1 116 ? 12.974 -6.528 -13.580 1.00 86.00 116 LYS A N 1
ATOM 883 C CA . LYS A 1 116 ? 13.683 -5.356 -14.136 1.00 86.00 116 LYS A CA 1
ATOM 884 C C . LYS A 1 116 ? 14.291 -5.601 -15.519 1.00 86.00 116 LYS A C 1
ATOM 886 O O . LYS A 1 116 ? 14.289 -4.683 -16.333 1.00 86.00 116 LYS A O 1
ATOM 891 N N . THR A 1 117 ? 14.837 -6.791 -15.769 1.00 76.94 117 THR A N 1
ATOM 892 C CA . THR A 1 117 ? 15.495 -7.136 -17.042 1.00 76.94 117 THR A CA 1
ATOM 893 C C . THR A 1 117 ? 14.498 -7.442 -18.157 1.00 76.94 117 THR A C 1
ATOM 895 O O . THR A 1 117 ? 14.762 -7.115 -19.311 1.00 76.94 117 THR A O 1
ATOM 898 N N . LEU A 1 118 ? 13.324 -7.976 -17.825 1.00 68.44 118 LEU A N 1
ATOM 899 C CA . LEU A 1 118 ? 12.290 -8.352 -18.790 1.00 68.44 118 LEU A CA 1
ATOM 900 C C . LEU A 1 118 ? 11.596 -7.136 -19.442 1.00 68.44 118 LEU A C 1
ATOM 902 O O . LEU A 1 118 ? 11.152 -7.216 -20.585 1.00 68.44 118 LEU A O 1
ATOM 906 N N . TYR A 1 119 ? 11.572 -5.980 -18.763 1.00 62.25 119 TYR A N 1
ATOM 907 C CA . TYR A 1 119 ? 10.974 -4.727 -19.271 1.00 62.25 119 TYR A CA 1
ATOM 908 C C . TYR A 1 119 ? 11.913 -3.859 -20.119 1.00 62.25 119 TYR A C 1
ATOM 910 O O . TYR A 1 119 ? 11.508 -2.800 -20.595 1.00 62.25 119 TYR A O 1
ATOM 918 N N . MET A 1 120 ? 13.173 -4.266 -20.288 1.00 59.84 120 MET A N 1
ATOM 919 C CA . MET A 1 120 ? 14.245 -3.421 -20.837 1.00 59.84 120 MET A CA 1
ATOM 920 C C . MET A 1 120 ? 14.253 -3.280 -22.353 1.00 59.84 120 MET A C 1
ATOM 922 O O . MET A 1 120 ? 15.145 -2.628 -22.891 1.00 59.84 120 MET A O 1
ATOM 926 N N . ALA A 1 121 ? 13.294 -3.869 -23.056 1.00 56.38 121 ALA A N 1
ATOM 927 C CA . ALA A 1 121 ? 13.344 -3.889 -24.504 1.00 56.38 121 ALA A CA 1
ATOM 928 C C . ALA A 1 121 ? 12.086 -3.247 -25.126 1.00 56.38 121 ALA A C 1
ATOM 930 O O . ALA A 1 121 ? 11.369 -3.868 -25.904 1.00 56.38 121 ALA A O 1
ATOM 931 N N . PRO A 1 122 ? 11.754 -1.983 -24.796 1.00 58.81 122 PRO A N 1
ATOM 932 C CA . PRO A 1 122 ? 10.828 -1.239 -25.638 1.00 58.81 122 PRO A CA 1
ATOM 933 C C . PRO A 1 122 ? 11.404 -1.205 -27.059 1.00 58.81 122 PRO A C 1
ATOM 935 O O . PRO A 1 122 ? 12.616 -1.065 -27.241 1.00 58.81 122 PRO A O 1
ATOM 938 N N . LYS A 1 123 ? 10.557 -1.341 -28.090 1.00 65.69 123 LYS A N 1
ATOM 939 C CA . LYS A 1 123 ? 11.043 -1.061 -29.445 1.00 65.69 123 LYS A CA 1
ATOM 940 C C . LYS A 1 123 ? 11.484 0.398 -29.472 1.00 65.69 123 LYS A C 1
ATOM 942 O O . LYS A 1 123 ? 10.999 1.223 -28.703 1.00 65.69 123 LYS A O 1
ATOM 947 N N . PHE A 1 124 ? 12.377 0.710 -30.397 1.00 60.09 124 PHE A N 1
ATOM 948 C CA . PHE A 1 124 ? 12.988 2.024 -30.539 1.00 60.09 124 PHE A CA 1
ATOM 949 C C . PHE A 1 124 ? 11.998 3.218 -30.462 1.00 60.09 124 PHE A C 1
ATOM 951 O O . PHE A 1 124 ? 12.326 4.257 -29.893 1.00 60.09 124 PHE A O 1
ATOM 958 N N . LEU A 1 125 ? 10.765 3.042 -30.949 1.00 64.88 125 LEU A N 1
ATOM 959 C CA . LEU A 1 125 ? 9.702 4.056 -30.931 1.00 64.88 125 LEU A CA 1
ATOM 960 C C . LEU A 1 125 ? 8.638 3.878 -29.846 1.00 64.88 125 LEU A C 1
ATOM 962 O O . LEU A 1 125 ? 7.746 4.712 -29.738 1.00 64.88 125 LEU A O 1
ATOM 966 N N . THR A 1 126 ? 8.690 2.800 -29.071 1.00 69.00 126 THR A N 1
ATOM 967 C CA . THR A 1 126 ? 7.657 2.510 -28.081 1.00 69.00 126 THR A CA 1
ATOM 968 C C . THR A 1 126 ? 7.752 3.545 -26.968 1.00 69.00 126 THR A C 1
ATOM 970 O O . THR A 1 126 ? 8.695 3.553 -26.171 1.00 69.00 126 THR A O 1
ATOM 973 N N . LEU A 1 127 ? 6.776 4.450 -26.925 1.00 76.12 127 LEU A N 1
ATOM 974 C CA . LEU A 1 127 ? 6.639 5.373 -25.815 1.00 76.12 127 LEU A CA 1
ATOM 975 C C . LEU A 1 127 ? 6.195 4.584 -24.585 1.00 76.12 127 LEU A C 1
ATOM 977 O O . LEU A 1 127 ? 5.602 3.511 -24.680 1.00 76.12 127 LEU A O 1
ATOM 981 N N . HIS A 1 128 ? 6.444 5.133 -23.398 1.00 79.56 128 HIS A N 1
ATOM 982 C CA . HIS A 1 128 ? 5.971 4.520 -22.154 1.00 79.56 128 HIS A CA 1
ATOM 983 C C . HIS A 1 128 ? 4.447 4.266 -22.164 1.00 79.56 128 HIS A C 1
ATOM 985 O O . HIS A 1 128 ? 3.984 3.332 -21.514 1.00 79.56 128 HIS A O 1
ATOM 991 N N . THR A 1 129 ? 3.690 5.063 -22.930 1.00 84.75 129 THR A N 1
ATOM 992 C CA . THR A 1 129 ? 2.248 4.907 -23.177 1.00 84.75 129 THR A CA 1
ATOM 993 C C . THR A 1 129 ? 1.898 3.623 -23.918 1.00 84.75 129 THR A C 1
ATOM 995 O O . THR A 1 129 ? 0.837 3.066 -23.676 1.00 84.75 129 THR A O 1
ATOM 998 N N . ASP A 1 130 ? 2.792 3.130 -24.771 1.00 85.62 130 ASP A N 1
ATOM 999 C CA . ASP A 1 130 ? 2.585 1.916 -25.562 1.00 85.62 130 ASP A CA 1
ATOM 1000 C C . ASP A 1 130 ? 3.111 0.680 -24.815 1.00 85.62 130 ASP A C 1
ATOM 1002 O O . ASP A 1 130 ? 2.577 -0.421 -24.951 1.00 85.62 130 ASP A O 1
ATOM 1006 N N . VAL A 1 131 ? 4.152 0.860 -23.987 1.00 88.00 131 VAL A N 1
ATOM 1007 C CA . VAL A 1 131 ? 4.692 -0.211 -23.134 1.00 88.00 131 VAL A CA 1
ATOM 1008 C C . VAL A 1 131 ? 3.656 -0.651 -22.104 1.00 88.00 131 VAL A C 1
ATOM 1010 O O . VAL A 1 131 ? 3.508 -1.848 -21.874 1.00 88.00 131 VAL A O 1
ATOM 1013 N N . TRP A 1 132 ? 2.931 0.290 -21.492 1.00 91.56 132 TRP A N 1
ATOM 1014 C CA . TRP A 1 132 ? 2.017 -0.019 -20.393 1.00 91.56 132 TRP A CA 1
ATOM 1015 C C . TRP A 1 132 ? 0.919 -1.037 -20.770 1.00 91.56 132 TRP A C 1
ATOM 1017 O O . TRP A 1 132 ? 0.904 -2.108 -20.157 1.00 91.56 132 TRP A O 1
ATOM 1027 N N . PRO A 1 133 ? 0.084 -0.816 -21.810 1.00 92.56 133 PRO A N 1
ATOM 1028 C CA . PRO A 1 133 ? -0.932 -1.790 -22.220 1.00 92.56 133 PRO A CA 1
ATOM 1029 C C . PRO A 1 133 ? -0.336 -3.140 -22.634 1.00 92.56 133 PRO A C 1
ATOM 1031 O O . PRO A 1 133 ? -0.916 -4.191 -22.370 1.00 92.56 133 PRO A O 1
ATOM 1034 N N . ALA A 1 134 ? 0.845 -3.137 -23.262 1.00 89.69 134 ALA A N 1
ATOM 1035 C CA . ALA A 1 134 ? 1.512 -4.361 -23.700 1.00 89.69 134 ALA A CA 1
ATOM 1036 C C . ALA A 1 134 ? 2.054 -5.202 -22.532 1.00 89.69 134 ALA A C 1
ATOM 1038 O O . ALA A 1 134 ? 2.124 -6.429 -22.641 1.00 89.69 134 ALA A O 1
ATOM 1039 N N . VAL A 1 135 ? 2.471 -4.551 -21.442 1.00 91.06 135 VAL A N 1
ATOM 1040 C CA . VAL A 1 135 ? 2.901 -5.201 -20.197 1.00 91.06 135 VAL A CA 1
ATOM 1041 C C . VAL A 1 135 ? 1.689 -5.687 -19.405 1.00 91.06 135 VAL A C 1
ATOM 1043 O O . VAL A 1 135 ? 1.711 -6.805 -18.899 1.00 91.06 135 VAL A O 1
ATOM 1046 N N . GLU A 1 136 ? 0.612 -4.904 -19.363 1.00 94.62 136 GLU A N 1
ATOM 1047 C CA . GLU A 1 136 ? -0.647 -5.280 -18.715 1.00 94.62 136 GLU A CA 1
ATOM 1048 C C . GLU A 1 136 ? -1.290 -6.510 -19.367 1.00 94.62 136 GLU A C 1
ATOM 1050 O O . GLU A 1 136 ? -1.658 -7.463 -18.676 1.00 94.62 136 GLU A O 1
ATOM 1055 N N . HIS A 1 137 ? -1.343 -6.544 -20.702 1.00 95.12 137 HIS A N 1
ATOM 1056 C CA . HIS A 1 137 ? -1.880 -7.679 -21.451 1.00 95.12 137 HIS A CA 1
ATOM 1057 C C . HIS A 1 137 ? -1.073 -8.971 -21.234 1.00 95.12 137 HIS A C 1
ATOM 1059 O O . HIS A 1 137 ? -1.634 -10.063 -21.221 1.00 95.12 137 HIS A O 1
ATOM 1065 N N . ARG A 1 138 ? 0.243 -8.851 -21.013 1.00 92.25 138 ARG A N 1
ATOM 1066 C CA . ARG A 1 138 ? 1.177 -9.975 -20.824 1.00 92.25 138 ARG A CA 1
ATOM 1067 C C . ARG A 1 138 ? 1.637 -10.137 -19.376 1.00 92.25 138 ARG A C 1
ATOM 1069 O O . ARG A 1 138 ? 2.691 -10.707 -19.107 1.00 92.25 138 ARG A O 1
ATOM 1076 N N . LYS A 1 139 ? 0.845 -9.665 -18.411 1.00 94.31 139 LYS A N 1
ATOM 1077 C CA . LYS A 1 139 ? 1.228 -9.689 -16.993 1.00 94.31 139 LYS A CA 1
ATOM 1078 C C . LYS A 1 139 ? 1.542 -11.085 -16.450 1.00 94.31 139 LYS A C 1
ATOM 1080 O O . LYS A 1 139 ? 2.390 -11.202 -15.575 1.00 94.31 139 LYS A O 1
ATOM 1085 N N . VAL A 1 140 ? 0.900 -12.131 -16.971 1.00 94.19 140 VAL A N 1
ATOM 1086 C CA . VAL A 1 140 ? 1.155 -13.523 -16.557 1.00 94.19 140 VAL A CA 1
ATOM 1087 C C . VAL A 1 140 ? 2.521 -13.993 -17.058 1.00 94.19 140 VAL A C 1
ATOM 1089 O O . VAL A 1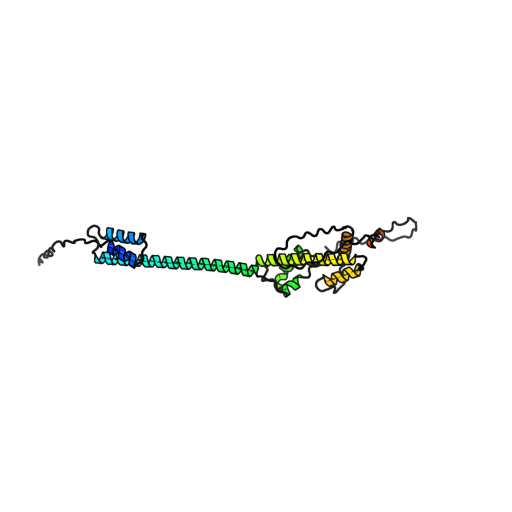 140 ? 3.323 -14.497 -16.280 1.00 94.19 140 VAL A O 1
ATOM 1092 N N . GLU A 1 141 ? 2.820 -13.745 -18.337 1.00 89.81 141 GLU A N 1
ATOM 1093 C CA . GLU A 1 141 ? 4.111 -14.062 -18.966 1.00 89.81 141 GLU A CA 1
ATOM 1094 C C . GLU A 1 141 ? 5.275 -13.373 -18.241 1.00 89.81 141 GLU A C 1
ATOM 1096 O O . GLU A 1 141 ? 6.344 -13.953 -18.066 1.00 89.81 141 GLU A O 1
ATOM 1101 N N . PHE A 1 142 ? 5.044 -12.149 -17.762 1.00 87.06 142 PHE A N 1
ATOM 1102 C CA . PHE A 1 142 ? 6.042 -11.351 -17.058 1.00 87.06 142 PHE A CA 1
ATOM 1103 C C . PHE A 1 142 ? 6.074 -11.549 -15.533 1.00 87.06 142 PHE A C 1
ATOM 1105 O O . PHE A 1 142 ? 6.862 -10.890 -14.851 1.00 87.06 142 PHE A O 1
ATOM 1112 N N . GLY A 1 143 ? 5.236 -12.427 -14.970 1.00 90.50 143 GLY A N 1
ATOM 1113 C CA . GLY A 1 143 ? 5.167 -12.636 -13.519 1.00 90.50 143 GLY A CA 1
ATOM 1114 C C . GLY A 1 143 ? 4.782 -11.364 -12.749 1.00 90.50 143 GLY A C 1
ATOM 1115 O O . GLY A 1 143 ? 5.357 -11.063 -11.703 1.00 90.50 143 GLY A O 1
ATOM 1116 N N . LEU A 1 144 ? 3.848 -10.587 -13.302 1.00 93.88 144 LEU A N 1
ATOM 1117 C CA . LEU A 1 144 ? 3.342 -9.306 -12.794 1.00 93.88 144 LEU A CA 1
ATOM 1118 C C . LEU A 1 144 ? 1.938 -9.387 -12.196 1.00 93.88 144 LEU A C 1
ATOM 1120 O O . LEU A 1 144 ? 1.321 -8.362 -11.896 1.00 93.88 144 LEU A O 1
ATOM 1124 N N . GLU A 1 145 ? 1.414 -10.592 -12.009 1.00 95.38 145 GLU A N 1
ATOM 1125 C CA . GLU A 1 145 ? 0.093 -10.805 -11.413 1.00 95.38 145 GLU A CA 1
ATOM 1126 C C . GLU A 1 145 ? -0.011 -10.203 -10.005 1.00 95.38 145 GLU A C 1
ATOM 1128 O O . GLU A 1 145 ? -1.079 -9.765 -9.596 1.00 95.38 145 GLU A O 1
ATOM 1133 N N . ASN A 1 146 ? 1.112 -10.119 -9.283 1.00 93.38 146 ASN A N 1
ATOM 1134 C CA . ASN A 1 146 ? 1.193 -9.500 -7.963 1.00 93.38 146 ASN A CA 1
ATOM 1135 C C . ASN A 1 146 ? 1.333 -7.964 -7.993 1.00 93.38 146 ASN A C 1
ATOM 1137 O O . ASN A 1 146 ? 1.409 -7.351 -6.925 1.00 93.38 146 ASN A O 1
ATOM 1141 N N . ILE A 1 147 ? 1.435 -7.350 -9.172 1.00 93.94 147 ILE A N 1
ATOM 1142 C CA . ILE A 1 147 ? 1.544 -5.896 -9.349 1.00 93.94 147 ILE A CA 1
ATOM 1143 C C . ILE A 1 147 ? 0.206 -5.333 -9.811 1.00 93.94 147 ILE A C 1
ATOM 1145 O O . ILE A 1 147 ? -0.319 -4.421 -9.176 1.00 93.94 147 ILE A O 1
ATOM 1149 N N . PHE A 1 148 ? -0.350 -5.891 -10.888 1.00 95.56 148 PHE A N 1
ATOM 1150 C CA . PHE A 1 148 ? -1.607 -5.410 -11.452 1.00 95.56 148 PHE A CA 1
ATOM 1151 C C . PHE A 1 148 ? -2.793 -5.706 -10.528 1.00 95.56 148 PHE A C 1
ATOM 1153 O O . PHE A 1 148 ? -2.955 -6.823 -10.043 1.00 95.56 148 PHE A O 1
ATOM 1160 N N . GLY A 1 149 ? -3.634 -4.700 -10.305 1.00 94.50 149 GLY A N 1
ATOM 1161 C CA . GLY A 1 149 ? -4.713 -4.689 -9.318 1.00 94.50 149 GLY A CA 1
ATOM 1162 C C . GLY A 1 149 ? -4.335 -4.028 -7.987 1.00 94.50 149 GLY A C 1
ATOM 1163 O O . GLY A 1 149 ? -5.219 -3.775 -7.169 1.00 94.50 149 GLY A O 1
ATOM 1164 N N . ILE A 1 150 ? -3.053 -3.709 -7.762 1.00 92.94 150 ILE A N 1
ATOM 1165 C CA . ILE A 1 150 ? -2.580 -2.993 -6.569 1.00 92.94 150 ILE A CA 1
ATOM 1166 C C . ILE A 1 150 ? -2.041 -1.623 -6.992 1.00 92.94 150 ILE A C 1
ATOM 1168 O O . ILE A 1 150 ? -0.906 -1.507 -7.454 1.00 92.94 150 ILE A O 1
ATOM 1172 N N . LEU A 1 151 ? -2.837 -0.569 -6.776 1.00 90.50 151 LEU A N 1
ATOM 1173 C CA . LEU A 1 151 ? -2.570 0.792 -7.268 1.00 90.50 151 LEU A CA 1
ATOM 1174 C C . LEU A 1 151 ? -1.168 1.321 -6.909 1.00 90.50 151 LEU A C 1
ATOM 1176 O O . LEU A 1 151 ? -0.504 1.931 -7.746 1.00 90.50 151 LEU A O 1
ATOM 1180 N N . GLY A 1 152 ? -0.694 1.073 -5.682 1.00 89.50 152 GLY A N 1
ATOM 1181 C CA . GLY A 1 152 ? 0.645 1.493 -5.251 1.00 89.50 152 GLY A CA 1
ATOM 1182 C C . GLY A 1 152 ? 1.760 0.848 -6.080 1.00 89.50 152 GLY A C 1
ATOM 1183 O O . GLY A 1 152 ? 2.668 1.532 -6.552 1.00 89.50 152 GLY A O 1
ATOM 1184 N N . ARG A 1 153 ? 1.651 -0.458 -6.348 1.00 93.25 153 ARG A N 1
ATOM 1185 C CA . ARG A 1 153 ? 2.641 -1.202 -7.142 1.00 93.25 153 ARG A CA 1
ATOM 1186 C C . ARG A 1 153 ? 2.552 -0.857 -8.624 1.00 93.25 153 ARG A C 1
ATOM 1188 O O . ARG A 1 153 ? 3.587 -0.728 -9.273 1.00 93.25 153 ARG A O 1
ATOM 1195 N N . GLU A 1 154 ? 1.345 -0.650 -9.147 1.00 94.50 154 GLU A N 1
ATOM 1196 C CA . GLU A 1 154 ? 1.131 -0.154 -10.510 1.00 94.50 154 GLU A CA 1
ATOM 1197 C C . GLU A 1 154 ? 1.768 1.223 -10.717 1.00 94.50 154 GLU A C 1
ATOM 1199 O O . GLU A 1 154 ? 2.470 1.434 -11.706 1.00 94.50 154 GLU A O 1
ATOM 1204 N N . LYS A 1 155 ? 1.610 2.144 -9.757 1.00 93.25 155 LYS A N 1
ATOM 1205 C CA . LYS A 1 155 ? 2.258 3.462 -9.798 1.00 93.25 155 LYS A CA 1
ATOM 1206 C C . LYS A 1 155 ? 3.783 3.334 -9.823 1.00 93.25 155 LYS A C 1
ATOM 1208 O O . LYS A 1 155 ? 4.425 3.963 -10.669 1.00 93.25 155 LYS A O 1
ATOM 1213 N N . SER A 1 156 ? 4.355 2.489 -8.962 1.00 92.12 156 SER A N 1
ATOM 1214 C CA . SER A 1 156 ? 5.795 2.196 -8.955 1.00 92.12 156 SER A CA 1
ATOM 1215 C C . SER A 1 156 ? 6.263 1.580 -10.278 1.00 92.12 156 SER A C 1
ATOM 1217 O O . SER A 1 156 ? 7.313 1.959 -10.800 1.00 92.12 156 SER A O 1
ATOM 1219 N N . LEU A 1 157 ? 5.476 0.676 -10.876 1.00 93.38 157 LEU A N 1
ATOM 1220 C CA . LEU A 1 157 ? 5.796 0.060 -12.169 1.00 93.38 157 LEU A CA 1
ATOM 1221 C C . LEU A 1 157 ? 5.742 1.099 -13.289 1.00 93.38 157 LEU A C 1
ATOM 1223 O O . LEU A 1 157 ? 6.635 1.147 -14.131 1.00 93.38 157 LEU A O 1
ATOM 1227 N N . GLY A 1 158 ? 4.746 1.980 -13.269 1.00 93.00 158 GLY A N 1
ATOM 1228 C CA . GLY A 1 158 ? 4.602 3.054 -14.244 1.00 93.00 158 GLY A CA 1
ATOM 1229 C C . GLY A 1 158 ? 5.774 4.032 -14.185 1.00 93.00 158 GLY A C 1
ATOM 1230 O O . GLY A 1 158 ? 6.318 4.412 -15.223 1.00 93.00 158 GLY A O 1
ATOM 1231 N N . GLN A 1 159 ? 6.218 4.402 -12.981 1.00 92.81 159 GLN A N 1
ATOM 1232 C CA . GLN A 1 159 ? 7.423 5.215 -12.789 1.00 92.81 159 GLN A CA 1
ATOM 1233 C C . GLN A 1 159 ? 8.681 4.501 -13.297 1.00 92.81 159 GLN A C 1
ATOM 1235 O O . GLN A 1 159 ? 9.490 5.113 -13.999 1.00 92.81 159 GLN A O 1
ATOM 1240 N N . PHE A 1 160 ? 8.826 3.206 -13.006 1.00 91.62 160 PHE A N 1
ATOM 1241 C CA . PHE A 1 160 ? 9.938 2.403 -13.506 1.00 91.62 160 PHE A CA 1
ATOM 1242 C C . PHE A 1 160 ? 9.967 2.362 -15.042 1.00 91.62 160 PHE A C 1
ATOM 1244 O O . PHE A 1 160 ? 10.996 2.681 -15.638 1.00 91.62 160 PHE A O 1
ATOM 1251 N N . ILE A 1 161 ? 8.836 2.061 -15.691 1.00 91.25 161 ILE A N 1
ATOM 1252 C CA . ILE A 1 161 ? 8.704 2.029 -17.156 1.00 91.25 161 ILE A CA 1
ATOM 1253 C C . ILE A 1 161 ? 9.054 3.393 -17.760 1.00 91.25 161 ILE A C 1
ATOM 1255 O O . ILE A 1 161 ? 9.848 3.460 -18.699 1.00 91.25 161 ILE A O 1
ATOM 1259 N N . LYS A 1 162 ? 8.526 4.494 -17.205 1.00 90.12 162 LYS A N 1
ATOM 1260 C CA . LYS A 1 162 ? 8.847 5.860 -17.653 1.00 90.12 162 LYS A CA 1
ATOM 1261 C C . LYS A 1 162 ? 10.347 6.144 -17.577 1.00 90.12 162 LYS A C 1
ATOM 1263 O O . LYS A 1 162 ? 10.928 6.612 -18.557 1.00 90.12 162 LYS A O 1
ATOM 1268 N N . LYS A 1 163 ? 10.980 5.825 -16.443 1.00 89.94 163 LYS A N 1
ATOM 1269 C CA . LYS A 1 163 ? 12.422 6.016 -16.231 1.00 89.94 163 LYS A CA 1
ATOM 1270 C C . LYS A 1 163 ? 13.247 5.211 -17.234 1.00 89.94 163 LYS A C 1
ATOM 1272 O O . LYS A 1 163 ? 14.172 5.763 -17.828 1.00 89.94 163 LYS A O 1
ATOM 1277 N N . GLN A 1 164 ? 12.889 3.948 -17.471 1.00 87.31 164 GLN A N 1
ATOM 1278 C CA . GLN A 1 164 ? 13.591 3.107 -18.441 1.00 87.31 164 GLN A CA 1
ATOM 1279 C C . GLN A 1 164 ? 13.427 3.606 -19.873 1.00 87.31 164 GLN A C 1
ATOM 1281 O O . GLN A 1 164 ? 14.423 3.786 -20.568 1.00 87.31 164 GLN A O 1
ATOM 1286 N N . CYS A 1 165 ? 12.203 3.928 -20.298 1.00 86.50 165 CYS A N 1
ATOM 1287 C CA . CYS A 1 165 ? 11.952 4.467 -21.635 1.00 86.50 165 CYS A CA 1
ATOM 1288 C C . CYS A 1 165 ? 12.715 5.782 -21.866 1.00 86.50 165 CYS A C 1
ATOM 1290 O O . CYS A 1 165 ? 13.272 6.007 -22.939 1.00 86.50 165 CYS A O 1
ATOM 1292 N N . SER A 1 166 ? 12.782 6.664 -20.865 1.00 86.50 166 SER A N 1
ATOM 1293 C CA . SER A 1 166 ? 13.575 7.896 -20.953 1.00 86.50 166 SER A CA 1
ATOM 1294 C C . SER A 1 166 ? 15.081 7.628 -21.004 1.00 86.50 166 SER A C 1
ATOM 1296 O O . SER A 1 166 ? 15.757 8.202 -21.857 1.00 86.50 166 SER A O 1
ATOM 1298 N N . SER A 1 167 ? 15.609 6.726 -20.168 1.00 87.75 167 SER A N 1
ATOM 1299 C CA . SER A 1 167 ? 17.030 6.347 -20.200 1.00 87.75 167 SER A CA 1
ATOM 1300 C C . SER A 1 167 ? 17.422 5.737 -21.544 1.00 87.75 167 SER A C 1
ATOM 1302 O O . SER A 1 167 ? 18.474 6.064 -22.089 1.00 87.75 167 SER A O 1
ATOM 1304 N N . PHE A 1 168 ? 16.566 4.878 -22.093 1.00 86.50 168 PHE A N 1
ATOM 1305 C CA . PHE A 1 168 ? 16.773 4.229 -23.378 1.00 86.50 168 PHE A CA 1
ATOM 1306 C C . PHE A 1 168 ? 16.792 5.247 -24.520 1.00 86.50 168 PHE A C 1
ATOM 1308 O O . PHE A 1 168 ? 17.745 5.277 -25.295 1.00 86.50 168 PHE A O 1
ATOM 1315 N N . ARG A 1 169 ? 15.799 6.148 -24.575 1.00 85.88 169 ARG A N 1
ATOM 1316 C CA . ARG A 1 169 ? 15.764 7.242 -25.561 1.00 85.88 169 ARG A CA 1
ATOM 1317 C C . ARG A 1 169 ? 17.008 8.122 -25.473 1.00 85.88 169 ARG A C 1
ATOM 1319 O O . ARG A 1 169 ? 17.562 8.489 -26.502 1.00 85.88 169 ARG A O 1
ATOM 1326 N N . ASN A 1 170 ? 17.464 8.447 -24.264 1.00 87.81 170 ASN A N 1
ATOM 1327 C CA . ASN A 1 170 ? 18.664 9.258 -24.075 1.00 87.81 170 ASN A CA 1
ATOM 1328 C C . ASN A 1 170 ? 19.943 8.538 -24.537 1.00 87.81 170 ASN A C 1
ATOM 1330 O O . ASN A 1 170 ? 20.773 9.130 -25.227 1.00 87.81 170 ASN A O 1
ATOM 1334 N N . ALA A 1 171 ? 20.093 7.256 -24.193 1.00 88.62 171 ALA A N 1
ATOM 1335 C CA . ALA A 1 171 ? 21.217 6.446 -24.653 1.00 88.62 171 ALA A CA 1
ATOM 1336 C C . ALA A 1 171 ? 21.234 6.345 -26.184 1.00 88.62 171 ALA A C 1
ATOM 1338 O O . ALA A 1 171 ? 22.268 6.579 -26.799 1.00 88.62 171 ALA A O 1
ATOM 1339 N N . TRP A 1 172 ? 20.078 6.083 -26.794 1.00 87.19 172 TRP A N 1
ATOM 1340 C CA . TRP A 1 172 ? 19.956 6.009 -28.244 1.00 87.19 172 TRP A CA 1
ATOM 1341 C C . TRP A 1 172 ? 20.270 7.347 -28.927 1.00 87.19 172 TRP A C 1
ATOM 1343 O O . TRP A 1 172 ? 21.011 7.369 -29.902 1.00 87.19 172 TRP A O 1
ATOM 1353 N N . ARG A 1 173 ? 19.781 8.477 -28.391 1.00 86.62 173 ARG A N 1
ATOM 1354 C CA . ARG A 1 173 ? 20.146 9.816 -28.892 1.00 86.62 173 ARG A CA 1
ATOM 1355 C C . ARG A 1 173 ? 21.649 10.057 -28.823 1.00 86.62 173 ARG A C 1
ATOM 1357 O O . ARG A 1 173 ? 22.220 10.591 -29.764 1.00 86.62 173 ARG A O 1
ATOM 1364 N N . THR A 1 174 ? 22.286 9.650 -27.727 1.00 90.50 174 THR A N 1
ATOM 1365 C CA . THR A 1 174 ? 23.740 9.782 -27.561 1.00 90.50 174 THR A CA 1
ATOM 1366 C C . THR A 1 174 ? 24.487 8.971 -28.621 1.00 90.50 174 THR A C 1
ATOM 1368 O O . THR A 1 174 ? 25.421 9.485 -29.231 1.00 90.50 174 THR A O 1
ATOM 1371 N N . ASP A 1 175 ? 24.054 7.735 -28.878 1.00 90.62 175 ASP A N 1
ATOM 1372 C CA . ASP A 1 175 ? 24.621 6.883 -29.926 1.00 90.62 175 ASP A CA 1
ATOM 1373 C C . ASP A 1 175 ? 24.390 7.472 -31.329 1.00 90.62 175 ASP A C 1
ATOM 1375 O O . ASP A 1 175 ? 25.305 7.464 -32.151 1.00 90.62 175 ASP A O 1
ATOM 1379 N N . LEU A 1 176 ? 23.202 8.030 -31.595 1.00 88.44 176 LEU A N 1
ATOM 1380 C CA . LEU A 1 176 ? 22.883 8.702 -32.858 1.00 88.44 176 LEU A CA 1
ATOM 1381 C C . LEU A 1 176 ? 23.805 9.905 -33.086 1.00 88.44 176 LEU A C 1
ATOM 1383 O O . LEU A 1 176 ? 24.449 9.993 -34.127 1.00 88.44 176 LEU A O 1
ATOM 1387 N N . ILE A 1 177 ? 23.925 10.800 -32.103 1.00 87.88 177 ILE A N 1
ATOM 1388 C CA . ILE A 1 177 ? 24.807 11.974 -32.188 1.00 87.88 177 ILE A CA 1
ATOM 1389 C C . ILE A 1 177 ? 26.260 11.532 -32.398 1.00 87.88 177 ILE A C 1
ATOM 1391 O O . ILE A 1 177 ? 26.958 12.070 -33.256 1.00 87.88 177 ILE A O 1
ATOM 1395 N N . ALA A 1 178 ? 26.711 10.508 -31.667 1.00 91.12 178 ALA A N 1
ATOM 1396 C CA . ALA A 1 178 ? 28.056 9.963 -31.822 1.00 91.12 178 ALA A CA 1
ATOM 1397 C C . ALA A 1 178 ? 28.299 9.367 -33.218 1.00 91.12 178 ALA A C 1
ATOM 1399 O O . ALA A 1 178 ? 29.417 9.459 -33.716 1.00 91.12 178 ALA A O 1
ATOM 1400 N N . SER A 1 179 ? 27.272 8.792 -33.855 1.00 91.00 179 SER A N 1
ATOM 1401 C CA . SER A 1 179 ? 27.366 8.244 -35.215 1.00 91.00 179 SER A CA 1
ATOM 1402 C C . SER A 1 179 ? 27.522 9.321 -36.296 1.00 91.00 179 SER A C 1
ATOM 1404 O O . SER A 1 179 ? 28.084 9.046 -37.357 1.00 91.00 179 SER A O 1
ATOM 1406 N N . ILE A 1 180 ? 27.058 10.544 -36.016 1.00 87.19 180 ILE A N 1
ATOM 1407 C CA . ILE A 1 180 ? 27.107 11.699 -36.926 1.00 87.19 180 ILE A CA 1
ATOM 1408 C C . ILE A 1 180 ? 28.387 12.528 -36.708 1.00 87.19 180 ILE A C 1
ATOM 1410 O O . ILE A 1 180 ? 28.828 13.222 -37.627 1.00 87.19 180 ILE A O 1
ATOM 1414 N N . ASP A 1 181 ? 29.013 12.441 -35.526 1.00 87.81 181 ASP A N 1
ATOM 1415 C CA . ASP A 1 181 ? 30.269 13.132 -35.205 1.00 87.81 181 ASP A CA 1
ATOM 1416 C C . ASP A 1 181 ? 31.357 12.799 -36.250 1.00 87.81 181 ASP A C 1
ATOM 1418 O O . ASP A 1 181 ? 31.707 11.625 -36.416 1.00 87.81 181 ASP A O 1
ATOM 1422 N N . PRO A 1 182 ? 31.959 13.802 -36.923 1.00 88.25 182 PRO A N 1
ATOM 1423 C CA . PRO A 1 182 ? 33.016 13.594 -37.915 1.00 88.25 182 PRO A CA 1
ATOM 1424 C C . PRO A 1 182 ? 34.181 12.723 -37.437 1.00 88.25 182 PRO A C 1
ATOM 1426 O O . PRO A 1 182 ? 34.850 12.085 -38.247 1.00 88.25 182 PRO A O 1
ATOM 1429 N N . LYS A 1 183 ? 34.449 12.693 -36.126 1.00 93.88 183 LYS A N 1
ATOM 1430 C CA . LYS A 1 183 ? 35.544 11.905 -35.541 1.00 93.88 183 LYS A CA 1
ATOM 1431 C C . LYS A 1 183 ? 35.206 10.427 -35.356 1.00 93.88 183 LYS A C 1
ATOM 1433 O O . LYS A 1 183 ? 36.122 9.614 -35.255 1.00 93.88 183 LYS A O 1
ATOM 1438 N N . LYS A 1 184 ? 33.920 10.087 -35.251 1.00 92.38 184 LYS A N 1
ATOM 1439 C CA . LYS A 1 184 ? 33.408 8.734 -34.965 1.00 92.38 184 LYS A CA 1
ATOM 1440 C C . LYS A 1 184 ? 32.306 8.333 -35.943 1.00 92.38 184 LYS A C 1
ATOM 1442 O O . LYS A 1 184 ? 31.394 7.583 -35.598 1.00 92.38 184 LYS A O 1
ATOM 1447 N N . PHE A 1 185 ? 32.407 8.847 -37.163 1.00 91.31 185 PHE A N 1
ATOM 1448 C CA . PHE A 1 185 ? 31.389 8.670 -38.178 1.00 91.31 185 PHE A CA 1
ATOM 1449 C C . PHE A 1 185 ? 31.105 7.186 -38.412 1.00 91.31 185 PHE A C 1
ATOM 1451 O O . PHE A 1 185 ? 32.018 6.407 -38.693 1.00 91.31 185 PHE A O 1
ATOM 1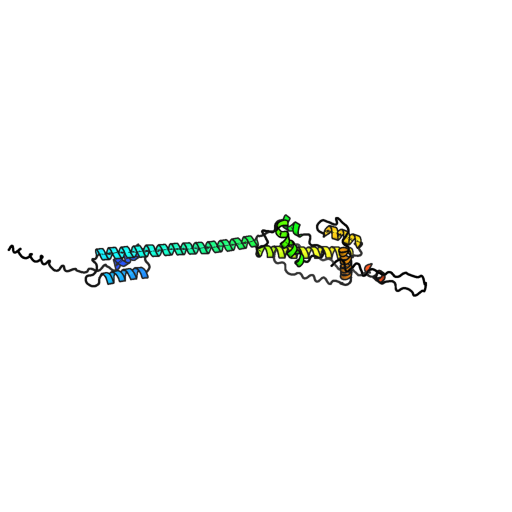458 N N . THR A 1 186 ? 29.833 6.812 -38.303 1.00 91.44 186 THR A N 1
ATOM 1459 C CA . THR A 1 186 ? 29.362 5.452 -38.569 1.00 91.44 186 THR A CA 1
ATOM 1460 C C . THR A 1 186 ? 28.411 5.492 -39.766 1.00 91.44 186 THR A C 1
ATOM 1462 O O . THR A 1 186 ? 27.439 6.251 -39.734 1.00 91.44 186 THR A O 1
ATOM 1465 N N . PRO A 1 187 ? 28.644 4.700 -40.829 1.00 90.88 187 PRO A N 1
ATOM 1466 C CA . PRO A 1 187 ? 27.718 4.611 -41.951 1.00 90.88 187 PRO A CA 1
ATOM 1467 C C . PRO A 1 187 ? 26.306 4.253 -41.484 1.00 90.88 187 PRO A C 1
ATOM 1469 O O . PRO A 1 187 ? 26.132 3.396 -40.619 1.00 90.88 187 PRO A O 1
ATOM 1472 N N . LEU A 1 188 ? 25.286 4.853 -42.104 1.00 85.19 188 LEU A N 1
ATOM 1473 C CA . LEU A 1 188 ? 23.885 4.673 -41.708 1.00 85.19 188 LEU A CA 1
AT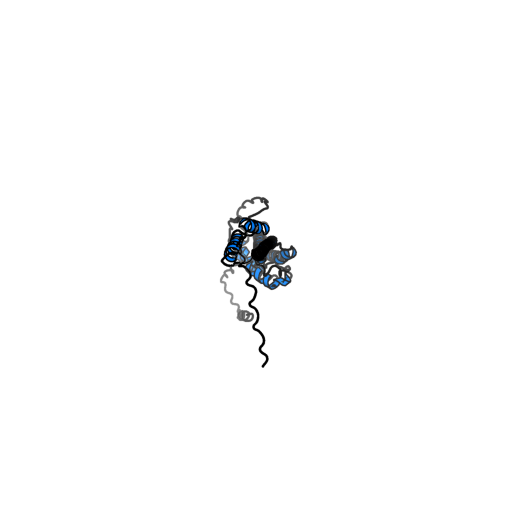OM 1474 C C . LEU A 1 188 ? 23.493 3.196 -41.565 1.00 85.19 188 LEU A C 1
ATOM 1476 O O . LEU A 1 188 ? 22.886 2.820 -40.571 1.00 85.19 188 LEU A O 1
ATOM 1480 N N . LEU A 1 189 ? 23.851 2.348 -42.533 1.00 86.25 189 LEU A N 1
ATOM 1481 C CA . LEU A 1 189 ? 23.488 0.929 -42.502 1.00 86.25 189 LEU A CA 1
ATOM 1482 C C . LEU A 1 189 ? 24.095 0.205 -41.288 1.00 86.25 189 LEU A C 1
ATOM 1484 O O . LEU A 1 189 ? 23.422 -0.595 -40.641 1.00 86.25 189 LEU A O 1
ATOM 1488 N N . GLU A 1 190 ? 25.345 0.525 -40.951 1.00 90.94 190 GLU A N 1
ATOM 1489 C CA . GLU A 1 190 ? 26.049 -0.031 -39.794 1.00 90.94 190 GLU A CA 1
ATOM 1490 C C . GLU A 1 190 ? 25.469 0.501 -38.477 1.00 90.94 190 GLU A C 1
ATOM 1492 O O . GLU A 1 190 ? 25.277 -0.261 -37.526 1.00 90.94 190 GLU A O 1
ATOM 1497 N N . PHE A 1 191 ? 25.099 1.784 -38.428 1.00 88.69 191 PHE A N 1
ATOM 1498 C CA . PHE A 1 191 ? 24.402 2.361 -37.282 1.00 88.69 191 PHE A CA 1
ATOM 1499 C C . PHE A 1 191 ? 23.032 1.712 -37.065 1.00 88.69 191 PHE A C 1
ATOM 1501 O O . PHE A 1 191 ? 22.709 1.313 -35.948 1.00 88.69 191 PHE A O 1
ATOM 1508 N N . VAL A 1 192 ? 22.216 1.555 -38.112 1.00 86.31 192 VAL A N 1
ATOM 1509 C CA . VAL A 1 192 ? 20.893 0.926 -37.978 1.00 86.31 192 VAL A CA 1
ATOM 1510 C C . VAL A 1 192 ? 21.057 -0.528 -37.541 1.00 86.31 192 VAL A C 1
ATOM 1512 O O . VAL A 1 192 ? 20.365 -0.957 -36.626 1.00 86.31 192 VAL A O 1
ATOM 1515 N N . PHE A 1 193 ? 22.010 -1.276 -38.102 1.00 86.88 193 PHE A N 1
ATOM 1516 C CA . PHE A 1 193 ? 22.272 -2.656 -37.683 1.00 86.88 193 PHE A CA 1
ATOM 1517 C C . PHE A 1 193 ? 22.729 -2.757 -36.217 1.00 86.88 193 PHE A C 1
ATOM 1519 O O . PHE A 1 193 ? 22.172 -3.534 -35.440 1.00 86.88 193 PHE A O 1
ATOM 1526 N N . SER A 1 194 ? 23.715 -1.952 -35.812 1.00 89.44 194 SER A N 1
ATOM 1527 C CA . SER A 1 194 ? 24.255 -1.958 -34.444 1.00 89.44 194 SER A CA 1
ATOM 1528 C C . SER A 1 194 ? 23.239 -1.470 -33.410 1.00 89.44 194 SER A C 1
ATOM 1530 O O . SER A 1 194 ? 23.064 -2.113 -32.375 1.00 89.44 194 SER A O 1
ATOM 1532 N N . SER A 1 195 ? 22.516 -0.386 -33.702 1.00 86.12 195 SER A N 1
ATOM 1533 C CA . SER A 1 195 ? 21.445 0.117 -32.841 1.00 86.12 195 SER A CA 1
ATOM 1534 C C . SER A 1 195 ? 20.304 -0.892 -32.736 1.00 86.12 195 SER A C 1
ATOM 1536 O O . SER A 1 195 ? 19.851 -1.171 -31.633 1.00 86.12 195 SER A O 1
ATOM 1538 N N . THR A 1 196 ? 19.897 -1.527 -33.834 1.00 82.94 196 THR A N 1
ATOM 1539 C CA . THR A 1 196 ? 18.873 -2.579 -33.813 1.00 82.94 196 THR A CA 1
ATOM 1540 C C . THR A 1 196 ? 19.316 -3.755 -32.941 1.00 82.94 196 THR A C 1
ATOM 1542 O O . THR A 1 196 ? 18.574 -4.167 -32.058 1.00 82.94 196 THR A O 1
ATOM 1545 N N . ASN A 1 197 ? 20.560 -4.223 -33.070 1.00 84.38 197 ASN A N 1
ATOM 1546 C CA . ASN A 1 197 ? 21.093 -5.275 -32.197 1.00 84.38 197 ASN A CA 1
ATOM 1547 C C . ASN A 1 197 ? 21.148 -4.881 -30.718 1.00 84.38 197 ASN A C 1
ATOM 1549 O O . ASN A 1 197 ? 20.922 -5.718 -29.848 1.00 84.38 197 ASN A O 1
ATOM 1553 N N . LYS A 1 198 ? 21.461 -3.618 -30.427 1.00 86.69 198 LYS A N 1
ATOM 1554 C CA . LYS A 1 198 ? 21.580 -3.111 -29.057 1.00 86.69 198 LYS A CA 1
ATOM 1555 C C . LYS A 1 198 ? 20.222 -2.867 -28.394 1.00 86.69 198 LYS A C 1
ATOM 1557 O O . LYS A 1 198 ? 20.109 -2.997 -27.178 1.00 86.69 198 LYS A O 1
ATOM 1562 N N . TYR A 1 199 ? 19.217 -2.481 -29.175 1.00 82.56 199 TYR A N 1
ATOM 1563 C CA . TYR A 1 199 ? 17.981 -1.878 -28.677 1.00 82.56 199 TYR A CA 1
ATOM 1564 C C . TYR A 1 199 ? 16.703 -2.661 -29.037 1.00 82.56 199 TYR A C 1
ATOM 1566 O O . TYR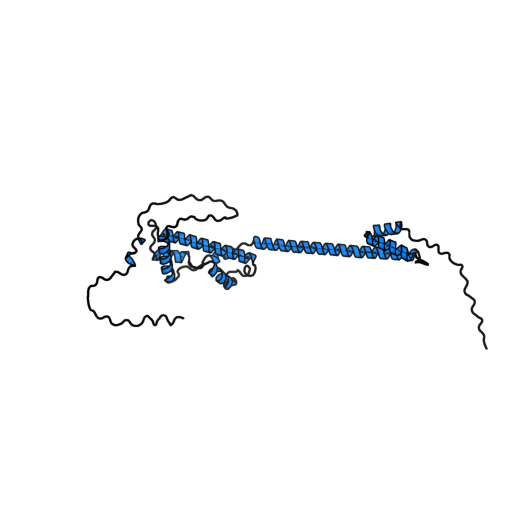 A 1 199 ? 15.642 -2.368 -28.492 1.00 82.56 199 TYR A O 1
ATOM 1574 N N . GLN A 1 200 ? 16.761 -3.662 -29.921 1.00 78.50 200 GLN A N 1
ATOM 1575 C CA . GLN A 1 200 ? 15.629 -4.539 -30.242 1.00 78.50 200 GLN A CA 1
ATOM 1576 C C . GLN A 1 200 ? 15.599 -5.778 -29.331 1.00 78.50 200 GLN A C 1
ATOM 1578 O O . GLN A 1 200 ? 16.618 -6.437 -29.125 1.00 78.50 200 GLN A O 1
ATOM 1583 N N . ILE A 1 201 ? 14.410 -6.152 -28.835 1.00 70.50 201 ILE A N 1
ATOM 1584 C CA . ILE A 1 201 ? 14.227 -7.431 -28.123 1.00 70.50 201 ILE A CA 1
ATOM 1585 C C . ILE A 1 201 ? 14.526 -8.593 -29.070 1.00 70.50 201 ILE A C 1
ATOM 1587 O O . ILE A 1 201 ? 13.939 -8.663 -30.148 1.00 70.50 201 ILE A O 1
ATOM 1591 N N . GLY A 1 202 ? 15.372 -9.528 -28.636 1.00 68.81 202 GLY A N 1
ATOM 1592 C CA . GLY A 1 202 ? 15.666 -10.753 -29.385 1.00 68.81 202 GLY A CA 1
ATOM 1593 C C . GLY A 1 202 ? 16.777 -10.622 -30.432 1.00 68.81 202 GLY A C 1
ATOM 1594 O O . GLY A 1 202 ? 17.079 -11.611 -31.092 1.00 68.81 202 GLY A O 1
ATOM 1595 N N . GLY A 1 203 ? 17.414 -9.449 -30.549 1.00 61.62 203 GLY A N 1
ATOM 1596 C CA . GLY A 1 203 ? 18.476 -9.192 -31.528 1.00 61.62 203 GLY A CA 1
ATOM 1597 C C . GLY A 1 203 ? 17.975 -9.145 -32.978 1.00 61.62 203 GLY A C 1
ATOM 1598 O O . GLY A 1 203 ? 16.824 -9.473 -33.270 1.00 61.62 203 GLY A O 1
ATOM 1599 N N . ALA A 1 204 ? 18.837 -8.731 -33.911 1.00 61.16 204 ALA A N 1
ATOM 1600 C CA . ALA A 1 204 ? 18.510 -8.707 -35.337 1.00 61.16 204 ALA A CA 1
ATOM 1601 C C . ALA A 1 204 ? 18.625 -10.118 -35.944 1.00 61.16 204 ALA A C 1
ATOM 1603 O O . ALA A 1 204 ? 19.552 -10.419 -36.691 1.00 61.16 204 ALA A O 1
ATOM 1604 N N . LEU A 1 205 ? 17.696 -11.016 -35.609 1.00 57.38 205 LEU A N 1
ATOM 1605 C CA . LEU A 1 205 ? 17.653 -12.379 -36.162 1.00 57.38 205 LEU A CA 1
ATOM 1606 C C . LEU A 1 205 ? 17.004 -12.457 -37.564 1.00 57.38 205 LEU A C 1
ATOM 1608 O O . LEU A 1 205 ? 16.520 -13.514 -37.961 1.00 57.38 205 LEU A O 1
ATOM 1612 N N . GLY A 1 206 ? 16.988 -11.368 -38.339 1.00 71.12 206 GLY A N 1
ATOM 1613 C CA . GLY A 1 206 ? 16.368 -11.340 -39.668 1.00 71.12 206 GLY A CA 1
ATOM 1614 C C . GLY A 1 206 ? 16.690 -10.089 -40.483 1.00 71.12 206 GLY A C 1
ATOM 1615 O O . GLY A 1 206 ? 17.567 -9.305 -40.120 1.00 71.12 206 GLY A O 1
ATOM 1616 N N . GLU A 1 207 ? 15.970 -9.909 -41.594 1.00 69.19 207 GLU A N 1
ATOM 1617 C CA . GLU A 1 207 ? 16.047 -8.687 -42.399 1.00 69.19 207 GLU A CA 1
ATOM 1618 C C . GLU A 1 207 ? 15.685 -7.467 -41.543 1.00 69.19 207 GLU A C 1
ATOM 1620 O O . GLU A 1 207 ? 14.676 -7.459 -40.832 1.00 69.19 207 GLU A O 1
ATOM 1625 N N . LEU A 1 208 ? 16.527 -6.429 -41.603 1.00 66.69 208 LEU A N 1
ATOM 1626 C CA . LEU A 1 208 ? 16.261 -5.168 -40.919 1.00 66.69 208 LEU A CA 1
ATOM 1627 C C . LEU A 1 208 ? 14.936 -4.597 -41.440 1.00 66.69 208 LEU A C 1
ATOM 1629 O O . LEU A 1 208 ? 14.826 -4.350 -42.646 1.00 66.69 208 LEU A O 1
ATOM 1633 N N . PRO A 1 209 ? 13.941 -4.330 -40.577 1.00 72.19 209 PRO A N 1
ATOM 1634 C CA . PRO A 1 209 ? 12.703 -3.737 -41.045 1.00 72.19 209 PRO A CA 1
ATOM 1635 C C . PRO A 1 209 ? 13.018 -2.358 -41.631 1.00 72.19 209 PRO A C 1
ATOM 1637 O O . PRO A 1 209 ? 13.602 -1.513 -40.951 1.00 72.19 209 PRO A O 1
ATOM 1640 N N . GLN A 1 210 ? 12.625 -2.116 -42.886 1.00 79.00 210 GLN A N 1
ATOM 1641 C CA . GLN A 1 210 ? 12.898 -0.859 -43.604 1.00 79.00 210 GLN A CA 1
ATOM 1642 C C . GLN A 1 210 ? 12.450 0.386 -42.819 1.00 79.00 210 GLN A C 1
ATOM 1644 O O . GLN A 1 210 ? 13.048 1.456 -42.939 1.00 79.00 210 GLN A O 1
ATOM 1649 N N . THR A 1 211 ? 11.442 0.231 -41.960 1.00 75.62 211 THR A N 1
ATOM 1650 C CA . THR A 1 211 ? 10.955 1.264 -41.044 1.00 75.62 211 THR A CA 1
ATOM 1651 C C . THR A 1 211 ? 12.044 1.790 -40.105 1.00 75.62 211 THR A C 1
ATOM 1653 O O . THR A 1 211 ? 12.119 2.999 -39.902 1.00 75.62 211 THR A O 1
ATOM 1656 N N . TYR A 1 212 ? 12.941 0.942 -39.586 1.00 75.25 212 TYR A N 1
ATOM 1657 C CA . TYR A 1 212 ? 14.045 1.379 -38.719 1.00 75.25 212 TYR A CA 1
ATOM 1658 C C . TYR A 1 212 ? 15.032 2.273 -39.464 1.00 75.25 212 TYR A C 1
ATOM 1660 O O . TYR A 1 212 ? 15.453 3.302 -38.936 1.00 75.25 212 TYR A O 1
ATOM 1668 N N . THR A 1 213 ? 15.358 1.916 -40.706 1.00 78.62 213 THR A N 1
ATOM 1669 C CA . THR A 1 213 ? 16.251 2.708 -41.554 1.00 78.62 213 THR A CA 1
ATOM 1670 C C . THR A 1 213 ? 15.647 4.075 -41.856 1.00 78.62 213 THR A C 1
ATOM 1672 O O . THR A 1 213 ? 16.317 5.088 -41.678 1.00 78.62 213 THR A O 1
ATOM 1675 N N . ILE A 1 214 ? 14.367 4.123 -42.245 1.00 82.00 214 ILE A N 1
ATOM 1676 C CA . ILE A 1 214 ? 13.653 5.382 -42.512 1.00 82.00 214 ILE A CA 1
ATOM 1677 C C . ILE A 1 214 ? 13.641 6.269 -41.260 1.00 82.00 214 ILE A C 1
ATOM 1679 O O . ILE A 1 214 ? 13.935 7.459 -41.342 1.00 82.00 214 ILE A O 1
ATOM 1683 N N . HIS A 1 215 ? 13.367 5.698 -40.087 1.00 75.44 215 HIS A N 1
ATOM 1684 C CA . HIS A 1 215 ? 13.355 6.456 -38.838 1.00 75.44 215 HIS A CA 1
ATOM 1685 C C . HIS A 1 215 ? 14.733 6.982 -38.434 1.00 75.44 215 HIS A C 1
ATOM 1687 O O . HIS A 1 215 ? 14.835 8.132 -38.007 1.00 75.44 215 HIS A O 1
ATOM 1693 N N . ALA A 1 216 ? 15.786 6.177 -38.582 1.00 78.12 216 ALA A N 1
ATOM 1694 C CA . ALA A 1 216 ? 17.147 6.623 -38.309 1.00 78.12 216 ALA A CA 1
ATOM 1695 C C . ALA A 1 216 ? 17.545 7.790 -39.223 1.00 78.12 216 ALA A C 1
ATOM 1697 O O . ALA A 1 216 ? 18.139 8.749 -38.742 1.00 78.12 216 ALA A O 1
ATOM 1698 N N . ILE A 1 217 ? 17.150 7.751 -40.504 1.00 79.81 217 ILE A N 1
ATOM 1699 C CA . ILE A 1 217 ? 17.360 8.862 -41.442 1.00 79.81 217 ILE A CA 1
ATOM 1700 C C . ILE A 1 217 ? 16.637 10.118 -40.955 1.00 79.81 217 ILE A C 1
ATOM 1702 O O . ILE A 1 217 ? 17.276 11.153 -40.812 1.00 79.81 217 ILE A O 1
ATOM 1706 N N . LEU A 1 218 ? 15.334 10.030 -40.666 1.00 83.00 218 LEU A N 1
ATOM 1707 C CA . LEU A 1 218 ? 14.536 11.186 -40.234 1.00 83.00 218 LEU A CA 1
ATOM 1708 C C . LEU A 1 218 ? 15.104 11.844 -38.969 1.00 83.00 218 LEU A C 1
ATOM 1710 O O . LEU A 1 218 ? 15.154 13.069 -38.861 1.00 83.00 218 LEU A O 1
ATOM 1714 N N . LEU A 1 219 ? 15.561 11.036 -38.014 1.00 77.81 219 LEU A N 1
ATOM 1715 C CA . LEU A 1 219 ? 16.107 11.538 -36.757 1.00 77.81 219 LEU A CA 1
ATOM 1716 C C . LEU A 1 219 ? 17.525 12.080 -36.903 1.00 77.81 219 LEU A C 1
ATOM 1718 O O . LEU A 1 219 ? 17.833 13.086 -36.273 1.00 77.81 219 LEU A O 1
ATOM 1722 N N . ALA A 1 220 ? 18.362 11.474 -37.748 1.00 73.56 220 ALA A N 1
ATOM 1723 C CA . ALA A 1 220 ? 19.659 12.045 -38.096 1.00 73.56 220 ALA A CA 1
ATOM 1724 C C . ALA A 1 220 ? 19.485 13.413 -38.771 1.00 73.56 220 ALA A C 1
ATOM 1726 O O . ALA A 1 220 ? 20.125 14.377 -38.367 1.00 73.56 220 ALA A O 1
ATOM 1727 N N . THR A 1 221 ? 18.534 13.528 -39.707 1.00 76.25 221 THR A N 1
ATOM 1728 C CA . THR A 1 221 ? 18.246 14.807 -40.367 1.00 76.25 221 THR A CA 1
ATOM 1729 C C . THR A 1 221 ? 17.724 15.868 -39.404 1.00 76.25 221 THR A C 1
ATOM 1731 O O . THR A 1 221 ? 18.086 17.028 -39.547 1.00 76.25 221 THR A O 1
ATOM 1734 N N . ALA A 1 222 ? 16.912 15.488 -38.412 1.00 76.88 222 ALA A N 1
ATOM 1735 C CA . ALA A 1 222 ? 16.432 16.421 -37.394 1.00 76.88 222 ALA A CA 1
ATOM 1736 C C . ALA A 1 222 ? 17.555 16.856 -36.436 1.00 76.88 222 ALA A C 1
ATOM 1738 O O . ALA A 1 222 ? 17.643 18.029 -36.096 1.00 76.88 222 ALA A O 1
ATOM 1739 N N . ALA A 1 223 ? 18.440 15.933 -36.045 1.00 74.00 223 ALA A N 1
ATOM 1740 C CA . ALA A 1 223 ? 19.570 16.217 -35.158 1.00 74.00 223 ALA A CA 1
ATOM 1741 C C . ALA A 1 223 ? 20.634 17.139 -35.785 1.00 74.00 223 ALA A C 1
ATOM 1743 O O . ALA A 1 223 ? 21.448 17.706 -35.065 1.00 74.00 223 ALA A O 1
ATOM 1744 N N . GLU A 1 224 ? 20.654 17.271 -37.111 1.00 69.75 224 GLU A N 1
ATOM 1745 C CA . GLU A 1 224 ? 21.512 18.221 -37.831 1.00 69.75 224 GLU A CA 1
ATOM 1746 C C . GLU A 1 224 ? 20.925 19.629 -37.896 1.00 69.75 224 GLU A C 1
ATOM 1748 O O . GLU A 1 224 ? 21.676 20.602 -37.875 1.00 69.75 224 GLU A O 1
ATOM 1753 N N . ASP A 1 225 ? 19.598 19.724 -38.010 1.00 69.56 225 ASP A N 1
ATOM 1754 C CA . ASP A 1 225 ? 18.876 20.995 -38.091 1.00 69.56 225 ASP A CA 1
ATOM 1755 C C . ASP A 1 225 ? 18.747 21.647 -36.695 1.00 69.56 225 ASP A C 1
ATOM 1757 O O . ASP A 1 225 ? 18.622 22.867 -36.577 1.00 69.56 225 ASP A O 1
ATOM 1761 N N . GLU A 1 226 ? 18.827 20.846 -35.630 1.00 62.19 226 GLU A N 1
ATOM 1762 C CA . GLU A 1 226 ? 18.821 21.293 -34.241 1.00 62.19 226 GLU A CA 1
ATOM 1763 C C . GLU A 1 226 ? 20.267 21.501 -33.749 1.00 62.19 226 GLU A C 1
ATOM 1765 O O . GLU A 1 226 ? 20.925 20.592 -33.240 1.00 62.19 226 GLU A O 1
ATOM 1770 N N . GLU A 1 227 ? 20.775 22.732 -33.869 1.00 57.56 227 GLU A N 1
ATOM 1771 C CA . GLU A 1 227 ? 21.918 23.220 -33.084 1.00 57.56 227 GLU A CA 1
ATOM 1772 C C . GLU A 1 227 ? 21.463 23.300 -31.607 1.00 57.56 227 GLU A C 1
ATOM 1774 O O . GLU A 1 227 ? 21.176 24.363 -31.069 1.00 57.56 227 GLU A O 1
ATOM 1779 N N . LEU A 1 228 ? 21.258 22.129 -30.992 1.00 52.12 228 LEU A N 1
ATOM 1780 C CA . LEU A 1 228 ? 20.649 21.917 -29.680 1.00 52.12 228 LEU A CA 1
ATOM 1781 C C . LEU A 1 228 ? 21.469 22.622 -28.593 1.00 52.12 228 LEU A C 1
ATOM 1783 O O . LEU A 1 228 ? 22.454 22.082 -28.079 1.00 52.12 228 LEU A O 1
ATOM 1787 N N . GLU A 1 229 ? 21.035 23.824 -28.212 1.00 50.59 229 GLU A N 1
ATOM 1788 C CA . GLU A 1 229 ? 21.365 24.438 -26.931 1.00 50.59 229 GLU A CA 1
ATOM 1789 C C . GLU A 1 229 ? 20.871 23.504 -25.822 1.00 50.59 229 GLU A C 1
ATOM 1791 O O . GLU A 1 229 ? 19.700 23.475 -25.454 1.00 50.59 229 GLU A O 1
ATOM 1796 N N . SER A 1 230 ? 21.773 22.658 -25.331 1.00 48.72 230 SER A N 1
ATOM 1797 C CA . SER A 1 230 ? 21.489 21.710 -24.265 1.00 48.72 230 SER A CA 1
ATOM 1798 C C . SER A 1 230 ? 21.427 22.427 -22.910 1.00 48.72 230 SER A C 1
ATOM 1800 O O . SER A 1 230 ? 22.313 22.238 -22.072 1.00 48.72 230 SER A O 1
ATOM 1802 N N . ASP A 1 231 ? 20.392 23.228 -22.678 1.00 49.00 231 ASP A N 1
ATOM 1803 C CA . ASP A 1 231 ? 19.925 23.513 -21.321 1.00 49.00 231 ASP A CA 1
ATOM 1804 C C . ASP A 1 231 ? 19.151 22.279 -20.855 1.00 49.00 231 ASP A C 1
ATOM 1806 O O . ASP A 1 231 ? 17.938 22.145 -20.984 1.00 49.00 231 ASP A O 1
ATOM 1810 N N . VAL A 1 232 ? 19.913 21.278 -20.413 1.00 51.47 232 VAL A N 1
ATOM 1811 C CA . VAL A 1 232 ? 19.358 20.089 -19.775 1.00 51.47 232 VAL A CA 1
ATOM 1812 C C . VAL A 1 232 ? 18.856 20.528 -18.407 1.00 51.47 232 VAL A C 1
ATOM 1814 O O . VAL A 1 232 ? 19.652 20.660 -17.475 1.00 51.47 232 VAL A O 1
ATOM 1817 N N . ASP A 1 233 ? 17.548 20.759 -18.311 1.00 43.69 233 ASP A N 1
ATOM 1818 C CA . ASP A 1 233 ? 16.847 20.992 -17.055 1.00 43.69 233 ASP A CA 1
ATOM 1819 C C . ASP A 1 233 ? 17.232 19.910 -16.039 1.00 43.69 233 ASP A C 1
ATOM 1821 O O . ASP A 1 233 ? 16.957 18.712 -16.186 1.00 43.69 233 ASP A O 1
ATOM 1825 N N . HIS A 1 234 ? 17.941 20.354 -15.004 1.00 45.31 234 HIS A N 1
A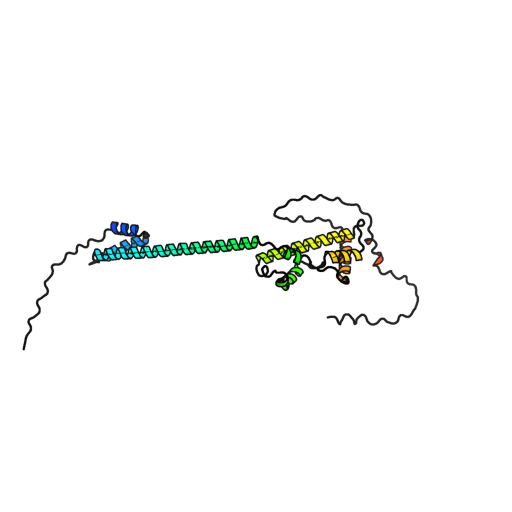TOM 1826 C CA . HIS A 1 234 ? 18.242 19.582 -13.811 1.00 45.31 234 HIS A CA 1
ATOM 1827 C C . HIS A 1 234 ? 16.993 19.574 -12.919 1.00 45.31 234 HIS A C 1
ATOM 1829 O O . HIS A 1 234 ? 16.992 20.155 -11.838 1.00 45.31 234 HIS A O 1
ATOM 1835 N N . ASP A 1 235 ? 15.933 18.907 -13.374 1.00 43.69 235 ASP A N 1
ATOM 1836 C CA . ASP A 1 235 ? 14.748 18.674 -12.551 1.00 43.69 235 ASP A CA 1
ATOM 1837 C C . ASP A 1 235 ? 15.071 17.649 -11.454 1.00 43.69 235 ASP A C 1
ATOM 1839 O O . ASP A 1 235 ? 15.211 16.444 -11.680 1.00 43.69 235 ASP A O 1
ATOM 1843 N N . GLU A 1 236 ? 15.299 18.216 -10.270 1.00 45.28 236 GLU A N 1
ATOM 1844 C CA . GLU A 1 236 ? 15.013 17.725 -8.922 1.00 45.28 236 GLU A CA 1
ATOM 1845 C C . GLU A 1 236 ? 14.844 16.204 -8.771 1.00 45.28 236 GLU A C 1
ATOM 1847 O O . GLU A 1 236 ? 13.755 15.635 -8.837 1.00 45.28 236 GLU A O 1
ATOM 1852 N N . ALA A 1 237 ? 15.961 15.543 -8.464 1.00 43.25 237 ALA A N 1
ATOM 1853 C CA . ALA A 1 237 ? 15.944 14.274 -7.755 1.00 43.25 237 ALA A CA 1
ATOM 1854 C C . ALA A 1 237 ? 16.044 14.558 -6.251 1.00 43.25 237 ALA A C 1
ATOM 1856 O O . ALA A 1 237 ? 17.131 14.840 -5.738 1.00 43.25 237 ALA A O 1
ATOM 1857 N N . GLU A 1 238 ? 14.918 14.453 -5.550 1.00 49.66 238 GLU A N 1
ATOM 1858 C CA . GLU A 1 238 ? 14.950 14.157 -4.123 1.00 49.66 238 GLU A CA 1
ATOM 1859 C C . GLU A 1 238 ? 15.609 12.776 -3.898 1.00 49.66 238 GLU A C 1
ATOM 1861 O O . GLU A 1 238 ? 15.286 11.782 -4.549 1.00 49.66 238 GLU A O 1
ATOM 1866 N N . GLU A 1 239 ? 16.574 12.790 -2.972 1.00 47.91 239 GLU A N 1
ATOM 1867 C CA . GLU A 1 239 ? 17.236 11.700 -2.235 1.00 47.91 239 GLU A CA 1
ATOM 1868 C C . GLU A 1 239 ? 18.340 10.813 -2.878 1.00 47.91 239 GLU A C 1
ATOM 1870 O O . GLU A 1 239 ? 18.132 9.811 -3.556 1.00 47.91 239 GLU A O 1
ATOM 1875 N N . HIS A 1 240 ? 19.574 11.169 -2.470 1.00 45.91 240 HIS A N 1
ATOM 1876 C CA . HIS A 1 240 ? 20.715 10.320 -2.081 1.00 45.91 240 HIS A CA 1
ATOM 1877 C C . HIS A 1 240 ? 21.369 9.356 -3.099 1.00 45.91 240 HIS A C 1
ATOM 1879 O O . HIS A 1 240 ? 21.164 8.150 -3.068 1.00 45.91 240 HIS A O 1
ATOM 1885 N N . CYS A 1 241 ? 22.348 9.866 -3.867 1.00 37.97 241 CYS A N 1
ATOM 1886 C CA . CYS A 1 241 ? 23.769 9.460 -3.766 1.00 37.97 241 CYS A CA 1
ATOM 1887 C C . CYS A 1 241 ? 24.650 10.325 -4.695 1.00 37.97 241 CYS A C 1
ATOM 1889 O O . CYS A 1 241 ? 24.589 10.225 -5.920 1.00 37.97 241 CYS A O 1
ATOM 1891 N N . VAL A 1 242 ? 25.502 11.178 -4.119 1.00 37.84 242 VAL A N 1
ATOM 1892 C CA . VAL A 1 242 ? 26.331 12.152 -4.850 1.00 37.84 242 VAL A CA 1
ATOM 1893 C C . VAL A 1 242 ? 27.507 11.467 -5.560 1.00 37.84 242 VAL A C 1
ATOM 1895 O O . VAL A 1 242 ? 28.421 10.957 -4.914 1.00 37.84 242 VAL A O 1
ATOM 1898 N N . ARG A 1 243 ? 27.555 11.539 -6.896 1.00 42.88 243 ARG A N 1
ATOM 1899 C CA . ARG A 1 243 ? 28.802 11.404 -7.671 1.00 42.88 243 ARG A CA 1
ATOM 1900 C C . ARG A 1 243 ? 28.917 12.556 -8.667 1.00 42.88 243 ARG A C 1
ATOM 1902 O O . ARG A 1 243 ? 28.075 12.713 -9.545 1.00 42.88 243 ARG A O 1
ATOM 1909 N N . LYS A 1 244 ? 29.975 13.358 -8.519 1.00 41.94 244 LYS A N 1
ATOM 1910 C CA . LYS A 1 244 ? 30.287 14.505 -9.385 1.00 41.94 244 LYS A CA 1
ATOM 1911 C C . LYS A 1 244 ? 30.818 14.015 -10.737 1.00 41.94 244 LYS A C 1
ATOM 1913 O O . LYS A 1 244 ? 31.714 13.174 -10.767 1.00 41.94 244 LYS A O 1
ATOM 1918 N N . LYS A 1 245 ? 30.305 14.566 -11.841 1.00 43.94 245 LYS A N 1
ATOM 1919 C CA . LYS A 1 245 ? 30.852 14.376 -13.197 1.00 43.94 245 LYS A CA 1
ATOM 1920 C C . LYS A 1 245 ? 31.498 15.673 -13.715 1.00 43.94 245 LYS A C 1
ATOM 1922 O O . LYS A 1 245 ? 31.044 16.753 -13.338 1.00 43.94 245 LYS A O 1
ATOM 1927 N N . PRO A 1 246 ? 32.556 15.581 -14.545 1.00 44.22 246 PRO A N 1
ATOM 1928 C CA . PRO A 1 246 ? 33.288 16.738 -15.056 1.00 44.22 246 PRO A CA 1
ATOM 1929 C C . PRO A 1 246 ? 32.602 17.373 -16.278 1.00 44.22 246 PRO A C 1
ATOM 1931 O O . PRO A 1 246 ? 31.937 16.688 -17.054 1.00 44.22 246 PRO A O 1
ATOM 1934 N N . LYS A 1 247 ? 32.794 18.689 -16.448 1.00 41.84 247 LYS A N 1
ATOM 1935 C CA . LYS A 1 247 ? 32.281 19.499 -17.568 1.00 41.84 247 LYS A CA 1
ATOM 1936 C C . LYS A 1 247 ? 33.161 19.319 -18.815 1.00 41.84 247 LYS A C 1
ATOM 1938 O O . LYS A 1 247 ? 34.380 19.434 -18.705 1.00 41.84 247 LYS A O 1
ATOM 1943 N N . LEU A 1 248 ? 32.556 19.078 -19.983 1.00 37.56 248 LEU A N 1
ATOM 1944 C CA . LEU A 1 248 ? 33.244 19.027 -21.282 1.00 37.56 248 LEU A CA 1
ATOM 1945 C C . LEU A 1 248 ? 33.021 20.335 -22.062 1.00 37.56 248 LEU A C 1
ATOM 1947 O O . LEU A 1 248 ? 31.907 20.849 -22.103 1.00 37.56 248 LEU A O 1
ATOM 1951 N N . GLY A 1 249 ? 34.094 20.870 -22.651 1.00 43.12 249 GLY A N 1
ATOM 1952 C CA . GLY A 1 249 ? 34.108 22.130 -23.402 1.00 43.12 249 GLY A CA 1
ATOM 1953 C C . GLY A 1 249 ? 33.666 22.009 -24.867 1.00 43.12 249 GLY A C 1
ATOM 1954 O O . GLY A 1 249 ? 33.699 20.929 -25.455 1.00 43.12 249 GLY A O 1
ATOM 1955 N N . ARG A 1 250 ? 33.274 23.156 -25.442 1.00 37.94 250 ARG A N 1
ATOM 1956 C CA . ARG A 1 250 ? 32.797 23.339 -26.826 1.00 37.94 250 ARG A CA 1
ATOM 1957 C C . ARG A 1 250 ? 33.914 23.122 -27.862 1.00 37.94 250 ARG A C 1
ATOM 1959 O O . ARG A 1 250 ? 35.051 23.534 -27.641 1.00 37.94 250 ARG A O 1
ATOM 1966 N N . VAL A 1 251 ? 33.571 22.525 -29.006 1.00 40.56 251 VAL A N 1
ATOM 1967 C CA . VAL A 1 251 ? 34.459 22.306 -30.166 1.00 40.56 251 VAL A CA 1
ATOM 1968 C C . VAL A 1 251 ? 34.031 23.212 -31.326 1.00 40.56 251 VAL A C 1
ATOM 1970 O O . VAL A 1 251 ? 32.844 23.451 -31.521 1.00 40.56 251 VAL A O 1
ATOM 1973 N N . ALA A 1 252 ? 35.016 23.732 -32.064 1.00 44.81 252 ALA A N 1
ATOM 1974 C CA . ALA A 1 252 ? 34.850 24.683 -33.158 1.00 44.81 252 ALA A CA 1
ATOM 1975 C C . ALA A 1 252 ? 34.394 24.035 -34.481 1.00 44.81 252 ALA A C 1
ATOM 1977 O O . ALA A 1 252 ? 34.808 22.929 -34.828 1.00 44.81 252 ALA A O 1
ATOM 1978 N N . SER A 1 253 ? 33.568 24.796 -35.203 1.00 52.31 253 SER A N 1
ATOM 1979 C CA . SER A 1 253 ? 32.915 24.513 -36.486 1.00 52.31 253 SER A CA 1
ATOM 1980 C C . SER A 1 253 ? 33.888 24.226 -37.642 1.00 52.31 253 SER A C 1
ATOM 1982 O O . SER A 1 253 ? 34.799 25.008 -37.918 1.00 52.31 253 SER A O 1
ATOM 1984 N N . GLY A 1 254 ? 33.650 23.116 -38.347 1.00 49.25 254 GLY A N 1
ATOM 1985 C CA . GLY A 1 254 ? 34.253 22.752 -39.630 1.00 49.25 254 GLY A CA 1
ATOM 1986 C C . GLY A 1 254 ? 33.361 21.716 -40.324 1.00 49.25 254 GLY A C 1
ATOM 1987 O O . GLY A 1 254 ? 33.002 20.723 -39.709 1.00 49.25 254 GLY A O 1
ATOM 1988 N N . ALA A 1 255 ? 32.948 21.994 -41.563 1.00 53.56 255 ALA A N 1
ATOM 1989 C CA . ALA A 1 255 ? 31.776 21.419 -42.235 1.00 53.56 255 ALA A CA 1
ATOM 1990 C C . ALA A 1 255 ? 31.733 19.875 -42.380 1.00 53.56 255 ALA A C 1
ATOM 1992 O O . ALA A 1 255 ? 32.699 19.250 -42.820 1.00 53.56 255 ALA A O 1
ATOM 1993 N N . ASN A 1 256 ? 30.551 19.292 -42.115 1.00 49.22 256 ASN A N 1
ATOM 1994 C CA . ASN A 1 256 ? 30.277 17.844 -42.090 1.00 49.22 256 ASN A CA 1
ATOM 1995 C C . ASN A 1 256 ? 29.630 17.343 -43.400 1.00 49.22 256 ASN A C 1
ATOM 1997 O O . ASN A 1 256 ? 28.926 18.086 -44.079 1.00 49.22 256 ASN A O 1
ATOM 2001 N N . PHE A 1 257 ? 29.814 16.061 -43.728 1.00 44.56 257 PHE A N 1
ATOM 2002 C CA . PHE A 1 257 ? 29.323 15.347 -44.925 1.00 44.56 257 PHE A CA 1
ATOM 2003 C C . PHE A 1 257 ? 27.824 15.552 -45.255 1.00 44.56 257 PHE A C 1
ATOM 2005 O O . PHE A 1 257 ? 27.464 15.654 -46.428 1.00 44.56 257 PHE A O 1
ATOM 2012 N N . TRP A 1 258 ? 26.969 15.719 -44.243 1.00 47.03 258 TRP A N 1
ATOM 2013 C CA . TRP A 1 258 ? 25.531 15.981 -44.387 1.00 47.03 258 TRP A CA 1
ATOM 2014 C C . TRP A 1 258 ? 25.166 17.377 -44.914 1.00 47.03 258 TRP A C 1
ATOM 2016 O O . TRP A 1 258 ? 24.099 17.568 -45.496 1.00 47.03 258 TRP A O 1
ATOM 2026 N N . SER A 1 259 ? 26.101 18.333 -44.861 1.00 50.47 259 SER A N 1
ATOM 2027 C CA . SER A 1 259 ? 25.952 19.628 -45.546 1.00 50.47 259 SER A CA 1
ATOM 2028 C C . SER A 1 259 ? 25.852 19.490 -47.076 1.00 50.47 259 SER A C 1
ATOM 2030 O O . SER A 1 259 ? 25.428 20.419 -47.763 1.00 50.47 259 SER A O 1
ATOM 2032 N N . ARG A 1 260 ? 26.170 18.311 -47.636 1.00 47.69 260 ARG A N 1
ATOM 2033 C CA . ARG A 1 260 ? 25.952 17.966 -49.047 1.00 47.69 260 ARG A CA 1
ATOM 2034 C C . ARG A 1 260 ? 24.607 17.254 -49.259 1.00 47.69 260 ARG A C 1
ATOM 2036 O O . ARG A 1 260 ? 24.557 16.173 -49.839 1.00 47.69 260 ARG A O 1
ATOM 2043 N N . ARG A 1 261 ? 23.482 17.890 -48.903 1.00 45.47 261 ARG A N 1
ATOM 2044 C CA . ARG A 1 261 ? 22.114 17.459 -49.305 1.00 45.47 261 ARG A CA 1
ATOM 2045 C C . ARG A 1 261 ? 21.862 17.493 -50.830 1.00 45.47 261 ARG A C 1
ATOM 2047 O O . ARG A 1 261 ? 20.754 17.220 -51.284 1.00 45.47 261 ARG A O 1
ATOM 2054 N N . SER A 1 262 ? 22.874 17.766 -51.656 1.00 45.50 262 SER A N 1
ATOM 2055 C CA . SER A 1 262 ? 22.778 17.748 -53.121 1.00 45.50 262 SER A CA 1
ATOM 2056 C C . SER A 1 262 ? 22.509 16.362 -53.728 1.00 45.50 262 SER A C 1
ATOM 2058 O O . SER A 1 262 ? 22.189 16.299 -54.908 1.00 45.50 262 SER A O 1
ATOM 2060 N N . TYR A 1 263 ? 22.594 15.268 -52.961 1.00 47.97 263 TYR A N 1
ATOM 2061 C CA . TYR A 1 263 ? 22.341 13.908 -53.466 1.00 47.97 263 TYR A CA 1
ATOM 2062 C C . TYR A 1 263 ? 20.875 13.447 -53.377 1.00 47.97 263 TYR A C 1
ATOM 2064 O O . TYR A 1 263 ? 20.533 12.431 -53.971 1.00 47.97 263 TYR A O 1
ATOM 2072 N N . LEU A 1 264 ? 20.002 14.186 -52.677 1.00 43.34 264 LEU A N 1
ATOM 2073 C CA . LEU A 1 264 ? 18.556 13.898 -52.603 1.00 43.34 264 LEU A CA 1
ATOM 2074 C C . LEU A 1 264 ? 17.699 14.848 -53.457 1.00 43.34 264 LEU A C 1
ATOM 2076 O O . LEU A 1 264 ? 16.483 14.688 -53.526 1.00 43.34 264 LEU A O 1
ATOM 2080 N N . ARG A 1 265 ? 18.309 15.824 -54.144 1.00 41.22 265 ARG A N 1
ATOM 2081 C CA . ARG A 1 265 ? 17.620 16.589 -55.190 1.00 41.22 265 ARG A CA 1
ATOM 2082 C C . ARG A 1 265 ? 17.642 15.727 -56.461 1.00 41.22 265 ARG A C 1
ATOM 2084 O O . ARG A 1 265 ? 18.745 15.421 -56.916 1.00 41.22 265 ARG A O 1
ATOM 2091 N N . PRO A 1 266 ? 16.494 15.327 -57.046 1.00 42.44 266 PRO A N 1
ATOM 2092 C CA . PRO A 1 266 ? 16.512 14.681 -58.352 1.00 42.44 266 PRO A CA 1
ATOM 2093 C C . PRO A 1 266 ? 17.247 15.627 -59.295 1.00 42.44 266 PRO A C 1
ATOM 2095 O O . PRO A 1 266 ? 16.941 16.822 -59.327 1.00 42.44 266 PRO A O 1
ATOM 2098 N N . ALA A 1 267 ? 18.282 15.122 -59.970 1.00 39.12 267 ALA A N 1
ATOM 2099 C CA . ALA A 1 267 ? 19.054 15.918 -60.908 1.00 39.12 267 ALA A CA 1
ATOM 2100 C C . ALA A 1 267 ? 18.061 16.617 -61.839 1.00 39.12 267 ALA A C 1
ATOM 2102 O O . ALA A 1 267 ? 17.270 15.949 -62.507 1.00 39.12 267 ALA A O 1
ATOM 2103 N N . ALA A 1 268 ? 18.049 17.953 -61.825 1.00 49.75 268 ALA A N 1
ATOM 2104 C CA . ALA A 1 268 ? 17.312 18.708 -62.819 1.00 49.75 268 ALA A CA 1
ATOM 2105 C C . ALA A 1 268 ? 17.851 18.242 -64.170 1.00 49.75 268 ALA A C 1
ATOM 2107 O O . ALA A 1 268 ? 19.017 18.474 -64.494 1.00 49.75 268 ALA A O 1
ATOM 2108 N N . SER A 1 269 ? 17.024 17.473 -64.874 1.00 40.62 269 SER A N 1
ATOM 2109 C CA . SER A 1 269 ? 17.347 16.892 -66.164 1.00 40.62 269 SER A CA 1
ATOM 2110 C C . SER A 1 269 ? 17.777 18.029 -67.091 1.00 40.62 269 SER A C 1
ATOM 2112 O O . SER A 1 269 ? 16.992 18.963 -67.289 1.00 40.62 269 SER A O 1
ATOM 2114 N N . PRO A 1 270 ? 19.006 18.021 -67.637 1.00 44.59 270 PRO A N 1
ATOM 2115 C CA . PRO A 1 270 ? 19.311 18.916 -68.730 1.00 44.59 270 PRO A CA 1
ATOM 2116 C C . PRO A 1 270 ? 18.451 18.468 -69.909 1.00 44.59 270 PRO A C 1
ATOM 2118 O O . PRO A 1 270 ? 18.590 17.353 -70.410 1.00 44.59 270 PRO A O 1
ATOM 2121 N N . ALA A 1 271 ? 17.533 19.342 -70.317 1.00 54.31 271 ALA A N 1
ATOM 2122 C CA . ALA A 1 271 ? 16.766 19.199 -71.539 1.00 54.31 271 ALA A CA 1
ATOM 2123 C C . ALA A 1 271 ? 17.715 18.880 -72.705 1.00 54.31 271 ALA A C 1
ATOM 2125 O O . ALA A 1 271 ? 18.475 19.733 -73.157 1.00 54.31 271 ALA A O 1
ATOM 2126 N N . SER A 1 272 ? 17.684 17.637 -73.174 1.00 45.78 272 SER A N 1
ATOM 2127 C CA . SER A 1 272 ? 18.324 17.213 -74.412 1.00 45.78 272 SER A CA 1
ATOM 2128 C C . SER A 1 272 ? 17.566 16.012 -74.949 1.00 45.78 272 SER A C 1
ATOM 2130 O O . SER A 1 272 ? 17.573 14.923 -74.379 1.00 45.78 272 SER A O 1
ATOM 2132 N N . ALA A 1 273 ? 16.868 16.271 -76.046 1.00 54.59 273 ALA A N 1
ATOM 2133 C CA . ALA A 1 273 ? 15.991 15.370 -76.754 1.00 54.59 273 ALA A CA 1
ATOM 2134 C C . ALA A 1 273 ? 16.701 14.091 -77.212 1.00 54.59 273 ALA A C 1
ATOM 2136 O O . ALA A 1 273 ? 17.582 14.146 -78.064 1.00 54.59 273 ALA A O 1
ATOM 2137 N N . HIS A 1 274 ? 16.219 12.937 -76.756 1.00 43.56 274 HIS A N 1
ATOM 2138 C CA . HIS A 1 274 ? 16.246 11.713 -77.548 1.00 43.56 274 HIS A CA 1
ATOM 2139 C C . HIS A 1 274 ? 14.936 10.955 -77.348 1.00 43.56 274 HIS A C 1
ATOM 2141 O O . HIS A 1 274 ? 14.654 10.388 -76.297 1.00 43.56 274 HIS A O 1
ATOM 2147 N N . SER A 1 275 ? 14.121 11.016 -78.400 1.00 52.91 275 SER A N 1
ATOM 2148 C CA . SER A 1 275 ? 12.964 10.168 -78.638 1.00 52.91 275 SER A CA 1
ATOM 2149 C C . SER A 1 275 ? 13.415 8.708 -78.665 1.00 52.91 275 SER A C 1
ATOM 2151 O O . SER A 1 275 ? 14.013 8.266 -79.643 1.00 52.91 275 SER A O 1
ATOM 2153 N N . SER A 1 276 ? 13.098 7.963 -77.612 1.00 45.94 276 SER A N 1
ATOM 2154 C CA . SER A 1 276 ? 12.991 6.510 -77.664 1.00 45.94 276 SER A CA 1
ATOM 2155 C C . SER A 1 276 ? 11.719 6.130 -76.926 1.00 45.94 276 SER A C 1
ATOM 2157 O O . SER A 1 276 ? 11.572 6.429 -75.743 1.00 45.94 276 SER A O 1
ATOM 2159 N N . GLU A 1 277 ? 10.794 5.518 -77.659 1.00 53.47 277 GLU A N 1
ATOM 2160 C CA . GLU A 1 277 ? 9.505 5.023 -77.186 1.00 53.47 277 GLU A CA 1
ATOM 2161 C C . GLU A 1 277 ? 9.651 4.242 -75.873 1.00 53.47 277 GLU A C 1
ATOM 2163 O O . GLU A 1 277 ? 10.249 3.166 -75.829 1.00 53.47 277 GLU A O 1
ATOM 2168 N N . MET A 1 278 ? 9.061 4.774 -74.801 1.00 36.53 278 MET A N 1
ATOM 2169 C CA . MET A 1 278 ? 8.740 4.004 -73.606 1.00 36.53 278 MET A CA 1
ATOM 2170 C C . MET A 1 278 ? 7.271 3.599 -73.674 1.00 36.53 278 MET A C 1
ATOM 2172 O O . MET A 1 278 ? 6.376 4.438 -73.768 1.00 36.53 278 MET A O 1
ATOM 2176 N N . LYS A 1 279 ? 7.048 2.284 -73.628 1.00 49.38 279 LYS A N 1
ATOM 2177 C CA . LYS A 1 279 ? 5.735 1.670 -73.423 1.00 49.38 279 LYS A CA 1
ATOM 2178 C C . LYS A 1 279 ? 5.163 2.096 -72.058 1.00 49.38 279 LYS A C 1
ATOM 2180 O O . LYS A 1 279 ? 5.947 2.253 -71.120 1.00 49.38 279 LYS A O 1
ATOM 2185 N N . PRO A 1 280 ? 3.834 2.242 -71.916 1.00 43.28 280 PRO A N 1
ATOM 2186 C CA . PRO A 1 280 ? 3.225 2.703 -70.674 1.00 43.28 280 PRO A CA 1
ATOM 2187 C C . PRO A 1 280 ? 3.420 1.680 -69.550 1.00 43.28 280 PRO A C 1
ATOM 2189 O O . PRO A 1 280 ? 3.016 0.524 -69.673 1.00 43.28 280 PRO A O 1
ATOM 2192 N N . LEU A 1 281 ? 4.028 2.121 -68.449 1.00 41.31 281 LEU A N 1
ATOM 2193 C CA . LEU A 1 281 ? 3.982 1.456 -67.147 1.00 41.31 281 LEU A CA 1
ATOM 2194 C C . LEU A 1 281 ? 2.646 1.824 -66.487 1.00 41.31 281 LEU A C 1
ATOM 2196 O O . LEU A 1 281 ? 2.567 2.716 -65.646 1.00 41.31 281 LEU A O 1
ATOM 2200 N N . GLU A 1 282 ? 1.580 1.158 -66.916 1.00 50.62 282 GLU A N 1
ATOM 2201 C CA . GLU A 1 282 ? 0.388 1.011 -66.084 1.00 50.62 282 GLU A CA 1
ATOM 2202 C C . GLU A 1 282 ? 0.683 -0.011 -64.972 1.00 50.62 282 GLU A C 1
ATOM 2204 O O . GLU A 1 282 ? 1.405 -0.982 -65.193 1.00 50.62 282 GLU A O 1
ATOM 2209 N N . SER A 1 283 ? 0.073 0.191 -63.798 1.00 52.97 283 SER A N 1
ATOM 2210 C CA . SER A 1 283 ? 0.005 -0.744 -62.659 1.00 52.97 283 SER A CA 1
ATOM 2211 C C . SER A 1 283 ? 1.109 -0.666 -61.590 1.00 52.97 283 SER A C 1
ATOM 2213 O O . SER A 1 283 ? 1.920 -1.571 -61.421 1.00 52.97 283 SER A O 1
ATOM 2215 N N . TRP A 1 284 ? 1.062 0.392 -60.774 1.00 43.22 284 TRP A N 1
ATOM 2216 C CA . TRP A 1 284 ? 1.493 0.324 -59.362 1.00 43.22 284 TRP A CA 1
ATOM 2217 C C . TRP A 1 284 ? 0.375 0.719 -58.380 1.00 43.22 284 TRP A C 1
ATOM 2219 O O . TRP A 1 284 ? 0.473 0.444 -57.187 1.00 43.22 284 TRP A O 1
ATOM 2229 N N . GLU A 1 285 ? -0.735 1.285 -58.868 1.00 43.25 285 GLU A N 1
ATOM 2230 C CA . GLU A 1 285 ? -1.879 1.674 -58.030 1.00 43.25 285 GLU A CA 1
ATOM 2231 C C . GLU A 1 285 ? -2.749 0.487 -57.573 1.00 43.25 285 GLU A C 1
ATOM 2233 O O . GLU A 1 285 ? -3.583 0.648 -56.688 1.00 43.25 285 GLU A O 1
ATOM 2238 N N . GLN A 1 286 ? -2.538 -0.727 -58.098 1.00 44.16 286 GLN A N 1
ATOM 2239 C CA . GLN A 1 286 ? -3.337 -1.900 -57.710 1.00 44.16 286 GLN A CA 1
ATOM 2240 C C . GLN A 1 286 ? -2.813 -2.651 -56.475 1.00 44.16 286 GLN A C 1
ATOM 2242 O O . GLN A 1 286 ? -3.547 -3.452 -55.902 1.00 44.16 286 GLN A O 1
ATOM 2247 N N . THR A 1 287 ? -1.597 -2.375 -55.996 1.00 46.06 287 THR A N 1
ATOM 2248 C CA . THR A 1 287 ? -1.017 -3.140 -54.872 1.00 46.06 287 THR A CA 1
ATOM 2249 C C . THR A 1 287 ? -1.351 -2.550 -53.495 1.00 46.06 287 THR A C 1
ATOM 2251 O O . THR A 1 287 ? -1.199 -3.231 -52.486 1.00 46.06 287 THR A O 1
ATOM 2254 N N . LEU A 1 288 ? -1.857 -1.312 -53.422 1.00 41.31 288 LEU A N 1
ATOM 2255 C CA . LEU A 1 288 ? -2.148 -0.632 -52.148 1.00 41.31 288 LEU A CA 1
ATOM 2256 C C . LEU A 1 288 ? -3.589 -0.803 -51.634 1.00 41.31 288 LEU A C 1
ATOM 2258 O O . LEU A 1 288 ? -3.878 -0.385 -50.518 1.00 41.31 288 LEU A O 1
ATOM 2262 N N . VAL A 1 289 ? -4.477 -1.460 -52.388 1.00 43.19 289 VAL A N 1
ATOM 2263 C CA . VAL A 1 289 ? -5.881 -1.688 -51.974 1.00 43.19 289 VAL A CA 1
ATOM 2264 C C . VAL A 1 289 ? -6.131 -3.120 -51.464 1.00 43.19 289 VAL A C 1
ATOM 2266 O O . VAL A 1 289 ? -7.189 -3.398 -50.920 1.00 43.19 289 VAL A O 1
ATOM 2269 N N . SER A 1 290 ? -5.155 -4.033 -51.545 1.00 41.38 290 SER A N 1
ATOM 2270 C CA . SER A 1 290 ? -5.329 -5.433 -51.102 1.00 41.38 290 SER A CA 1
ATOM 2271 C C . SER A 1 290 ? -4.760 -5.750 -49.706 1.00 41.38 290 SER A C 1
ATOM 2273 O O . SER A 1 290 ? -4.664 -6.924 -49.348 1.00 41.38 290 SER A O 1
ATOM 2275 N N . ALA A 1 291 ? -4.356 -4.746 -48.922 1.00 45.22 291 ALA A N 1
ATOM 2276 C CA . ALA A 1 291 ? -3.752 -4.942 -47.595 1.00 45.22 291 ALA A CA 1
ATOM 2277 C C . ALA A 1 291 ? -4.434 -4.141 -46.464 1.00 45.22 291 ALA A C 1
ATOM 2279 O O . ALA A 1 291 ? -3.809 -3.878 -45.436 1.00 45.22 291 ALA A O 1
ATOM 2280 N N . ALA A 1 292 ? -5.704 -3.774 -46.652 1.00 39.16 292 ALA A N 1
ATOM 2281 C CA . ALA A 1 292 ? -6.618 -3.291 -45.614 1.00 39.16 292 ALA A CA 1
ATOM 2282 C C . ALA A 1 292 ? -7.849 -4.204 -45.576 1.00 39.16 292 ALA A C 1
ATOM 2284 O O . ALA A 1 292 ? -8.374 -4.423 -44.463 1.00 39.16 292 ALA A O 1
#

Sequence (292 aa):
MSSSPPPLPPPSMPPVRQVSAGMSPILIDTIARDFSLESKQAQVLHTFVAFGSLGSGLSLPDLATRVFMLAAQFSDAAERQRIQSRAEQDRVDSAALFCDLKIRLEETFCFTDQQKTLYMAPKFLTLHTDVWPAVEHRKVEFGLENIFGILGREKSLGQFIKKQCSSFRNAWRTDLIASIDPKKFTPLLEFVFSSTNKYQIGGALGELPQTYTIHAILLATAAEDEELESDVDHDEAEEHCVRKKPKLGRVASGANFWSRRSYLRPAASPASAHSSEMKPLESWEQTLVSAA

Foldseek 3Di:
DDDDDDDDDPDDDPPDPPPLPQDDLVVLVVLCVVLVHDPVLSVVLVVLSVVQSPDVHDDPVVNVVVSNVSSNVRSVVVVVVVVVVVVVVVVVVVVVVVVVVVVVCLVPDDDDPLLLVVLQADPLPQALVNSLVVCVVCVVVSVNPVQPPDVSSSVVVSVSSNVSRVVLNVVLVVLLVQCQPPVNPDPLVRSLQVCQQVRHPPGCPDDRDVVSSVVSVVVSVVVVVPPDPPPPPPPDDPDDDDDDDDDDDDDDDDDGPVVPPVVVPDPPDDDDDDDDDDDDPDDPVVPVPPPD

Organism: NCBI:txid2862362